Protein 4EXQ (pdb70)

Nearest PDB structures (foldseek):
  4exq-assembly1_A  TM=1.003E+00  e=5.289E-77  Burkholderia thailandensis E264
  4wsh-assembly1_A  TM=9.791E-01  e=2.529E-53  Pseudomonas aeruginosa PAO1
  4wsh-assembly1_B  TM=9.872E-01  e=3.203E-52  Pseudomonas aeruginosa PAO1
  3cyv-assembly1_A-2  TM=9.745E-01  e=1.828E-49  Shigella flexneri
  4zr8-assembly1_B  TM=9.685E-01  e=2.598E-48  Acinetobacter baumannii AB5075

Solvent-accessible surface area: 13537 Å² total; per-residue (Å²): 136,99,82,46,60,76,40,100,31,35,17,0,18,106,3,0,44,106,50,126,44,98,28,20,1,0,1,0,27,120,2,15,5,90,9,0,83,50,5,58,59,2,63,79,145,22,64,50,33,22,11,0,3,64,95,32,99,55,0,10,58,0,2,24,21,0,17,125,109,8,90,5,1,0,0,22,3,18,13,26,30,3,3,0,0,32,25,29,48,14,30,20,90,99,97,23,50,12,74,108,49,2,109,71,64,75,50,16,86,81,15,62,66,13,97,16,60,82,58,0,21,38,1,12,67,2,0,119,52,0,32,199,38,0,47,46,93,76,33,105,1,79,12,0,0,0,0,16,0,0,0,0,0,0,0,0,0,35,0,0,40,14,6,40,39,100,85,0,56,59,0,57,65,28,2,139,75,124,55,121,18,0,63,42,0,0,80,30,0,2,71,0,0,5,35,2,0,31,22,0,0,103,14,5,1,31,0,1,0,0,24,0,58,58,0,31,30,8,56,109,40,12,0,44,38,16,0,4,64,32,0,99,38,0,4,86,74,13,65,73,59,39,73,74,53,94,4,0,0,0,0,8,3,75,46,3,14,155,20,0,80,55,2,5,56,9,41,8,21,0,0,4,7,8,98,117,17,94,4,8,44,0,53,117,93,9,87,37,152,4,0,0,4,1,8,3,34,12,89,40,0,94,31,85,47,134,38,0,59,38,76,0,87,53,19,4,83,43,9,25,103,88,74,3,8,0,0,1,3,0,21,9,2,28,73,152,4,51,28,112,29,0,25,25,0,0,46,20,0,31,162,40,2,135,87,50,65

Secondary structure (DSSP, 8-state):
--SSS-BS--HHHHHHTT---SS--B--TTSSSTTSHHHHHHHHHHSSHHHHHHSHHHHHHHHHHHHHHS--S-EE----TTHHHIIIII-EE---EESS---SHHHHHT-----HHHHSHHHHHHHHHHHHHTB-TTS-BSS-EEEEEE-HHHHHHHHHHTB--SS-HHHHHHHHH-HHHHHHHHHHHHHHHHHHHHHHHHHT-SEEEEEETTGGGSPTTHHIIIIIHHHHHHHHTS--EETTEE--EEEEETT-GGGHHHHHTSS-SEEE--TTS-HHHHHHHHTTSSEEEEEE-GGGGGS-HHHHHHHHHHHHHHH-S-S-EEEEESSPPPTT--HHHHHHHHHHHHHHHHHH-

InterPro domains:
  IPR000257 Uroporphyrinogen decarboxylase (URO-D) [PF01208] (7-354)
  IPR000257 Uroporphyrinogen decarboxylase (URO-D) [PS00906] (23-32)
  IPR000257 Uroporphyrinogen decarboxylase (URO-D) [PS00907] (148-164)
  IPR006361 Uroporphyrinogen decarboxylase HemE [MF_00218] (7-355)
  IPR006361 Uroporphyrinogen decarboxylase HemE [TIGR01464] (10-352)
  IPR006361 Uroporphyrinogen decarboxylase HemE [cd00717] (11-353)
  IPR038071 UROD/MetE-like superfamily [G3DSA:3.20.20.210] (1-364)
  IPR038071 UROD/MetE-like superfamily [SSF51726] (5-356)

B-factor: mean 20.35, std 7.88, range [5.61, 51.6]

Structure (mmCIF, N/CA/C/O backbone):
data_4EXQ
#
_entry.id   4EXQ
#
_cell.length_a   53.320
_cell.length_b   53.320
_cell.length_c   233.620
_cell.angle_alpha   90.00
_cell.angle_beta   90.00
_cell.angle_gamma   90.00
#
_symmetry.space_group_name_H-M   'P 41 21 2'
#
loop_
_entity.id
_entity.type
_entity.pdbx_description
1 polymer 'Uroporphyrinogen decarboxylase'
2 non-polymer 'SODIUM ION'
3 water water
#
loop_
_atom_site.group_PDB
_atom_site.id
_atom_site.type_symbol
_atom_site.label_atom_id
_atom_site.label_alt_id
_atom_site.label_comp_id
_atom_site.label_asym_id
_atom_site.label_entity_id
_atom_site.label_seq_id
_atom_site.pdbx_PDB_ins_code
_atom_site.Cartn_x
_atom_site.Cartn_y
_atom_site.Cartn_z
_atom_site.occupancy
_atom_site.B_iso_or_equiv
_atom_site.auth_seq_id
_atom_site.auth_comp_id
_atom_site.auth_asym_id
_atom_site.auth_atom_id
_atom_site.pdbx_PDB_model_num
ATOM 1 N N . GLY A 1 3 ? -5.605 -23.688 -41.451 1.00 39.55 -1 GLY A N 1
ATOM 2 C CA . GLY A 1 3 ? -6.367 -24.820 -40.839 1.00 37.36 -1 GLY A CA 1
ATOM 3 C C . GLY A 1 3 ? -5.813 -25.271 -39.491 1.00 37.46 -1 GLY A C 1
ATOM 4 O O . GLY A 1 3 ? -6.565 -25.404 -38.520 1.00 36.98 -1 GLY A O 1
ATOM 5 N N . SER A 1 4 ? -4.499 -25.502 -39.432 1.00 37.22 0 SER A N 1
ATOM 6 C CA . SER A 1 4 ? -3.842 -25.977 -38.203 1.00 37.20 0 SER A CA 1
ATOM 7 C C . SER A 1 4 ? -3.884 -24.945 -37.064 1.00 36.43 0 SER A C 1
ATOM 8 O O . SER A 1 4 ? -3.891 -23.736 -37.318 1.00 33.90 0 SER A O 1
ATOM 11 N N . MET A 1 5 ? -3.894 -25.432 -35.822 1.00 34.85 1 MET A N 1
ATOM 12 C CA . MET A 1 5 ? -4.060 -24.588 -34.620 1.00 34.89 1 MET A CA 1
ATOM 13 C C . MET A 1 5 ? -2.892 -23.637 -34.353 1.00 34.30 1 MET A C 1
ATOM 14 O O . MET A 1 5 ? -3.065 -22.599 -33.715 1.00 35.31 1 MET A O 1
ATOM 16 N N . ALA A 1 6 ? -1.706 -23.996 -34.833 1.00 33.47 2 ALA A N 1
ATOM 17 C CA . ALA A 1 6 ? -0.499 -23.230 -34.535 1.00 30.85 2 ALA A CA 1
ATOM 18 C C . ALA A 1 6 ? 0.545 -23.499 -35.600 1.00 29.95 2 ALA A C 1
ATOM 19 O O . ALA A 1 6 ? 0.389 -24.424 -36.419 1.00 30.67 2 ALA A O 1
ATOM 21 N N . GLN A 1 7 ? 1.623 -22.726 -35.601 1.00 26.34 3 GLN A N 1
ATOM 22 C CA . GLN A 1 7 ? 2.675 -23.026 -36.548 1.00 26.48 3 GLN A CA 1
ATOM 23 C C . GLN A 1 7 ? 3.093 -24.489 -36.353 1.00 26.87 3 GLN A C 1
ATOM 24 O O . GLN A 1 7 ? 3.009 -25.057 -35.245 1.00 27.47 3 GLN A O 1
ATOM 30 N N . THR A 1 8 ? 3.485 -25.098 -37.458 1.00 26.27 4 THR A N 1
ATOM 31 C CA . THR A 1 8 ? 4.050 -26.425 -37.453 1.00 24.25 4 THR A CA 1
ATOM 32 C C . THR A 1 8 ? 5.219 -26.489 -36.478 1.00 19.66 4 THR A C 1
ATOM 33 O O . THR A 1 8 ? 6.134 -25.656 -36.546 1.00 21.74 4 THR A O 1
ATOM 37 N N . LEU A 1 9 ? 5.162 -27.462 -35.571 1.00 23.25 5 LEU A N 1
ATOM 38 C CA . LEU A 1 9 ? 6.300 -27.760 -34.699 1.00 20.43 5 LEU A CA 1
ATOM 39 C C . LEU A 1 9 ? 6.972 -29.013 -35.279 1.00 18.36 5 LEU A C 1
ATOM 40 O O . LEU A 1 9 ? 6.367 -30.061 -35.325 1.00 17.85 5 LEU A O 1
ATOM 45 N N . ILE A 1 10 ? 8.208 -28.875 -35.759 1.00 16.52 6 ILE A N 1
ATOM 46 C CA . ILE A 1 10 ? 8.914 -29.965 -36.408 1.00 15.88 6 ILE A CA 1
ATOM 47 C C . ILE A 1 10 ? 9.209 -31.095 -35.418 1.00 14.65 6 ILE A C 1
ATOM 48 O O . ILE A 1 10 ? 9.150 -32.281 -35.754 1.00 14.55 6 ILE A O 1
ATOM 53 N N . ASN A 1 11 ? 9.568 -30.707 -34.203 1.00 13.72 7 ASN A N 1
ATOM 54 C CA . ASN A 1 11 ? 9.910 -31.644 -33.137 1.00 13.15 7 ASN A CA 1
ATOM 55 C C . ASN A 1 11 ? 9.092 -31.263 -31.898 1.00 13.22 7 ASN A C 1
ATOM 56 O O . ASN A 1 11 ? 9.278 -30.180 -31.357 1.00 12.91 7 ASN A O 1
ATOM 61 N N . ASP A 1 12 ? 8.137 -32.110 -31.506 1.00 13.14 8 ASP A N 1
ATOM 62 C CA . ASP A 1 12 ? 7.335 -31.849 -30.288 1.00 12.76 8 ASP A CA 1
ATOM 63 C C . ASP A 1 12 ? 7.366 -32.959 -29.227 1.00 12.18 8 ASP A C 1
ATOM 64 O O . ASP A 1 12 ? 6.565 -32.931 -28.261 1.00 11.88 8 ASP A O 1
ATOM 69 N N . THR A 1 13 ? 8.303 -33.903 -29.385 1.00 11.52 9 THR A N 1
ATOM 70 C CA . THR A 1 13 ? 8.452 -35.082 -28.488 1.00 11.25 9 THR A CA 1
ATOM 71 C C . THR A 1 13 ? 8.489 -34.685 -27.006 1.00 11.32 9 THR A C 1
ATOM 72 O O . THR A 1 13 ? 7.910 -35.373 -26.161 1.00 11.13 9 THR A O 1
ATOM 76 N N . PHE A 1 14 ? 9.160 -33.567 -26.701 1.00 10.88 10 PHE A N 1
ATOM 77 C CA . PHE A 1 14 ? 9.206 -33.052 -25.323 1.00 10.91 10 PHE A CA 1
ATOM 78 C C . PHE A 1 14 ? 7.818 -32.799 -24.744 1.00 11.17 10 PHE A C 1
ATOM 79 O O . PHE A 1 14 ? 7.529 -33.221 -23.623 1.00 11.04 10 PHE A O 1
ATOM 87 N N . LEU A 1 15 ? 6.961 -32.105 -25.508 1.00 11.60 11 LEU A N 1
ATOM 88 C CA . LEU A 1 15 ? 5.607 -31.810 -25.011 1.00 12.16 11 LEU A CA 1
ATOM 89 C C . LEU A 1 15 ? 4.790 -33.082 -24.873 1.00 12.61 11 LEU A C 1
ATOM 90 O O . LEU A 1 15 ? 4.045 -33.268 -23.887 1.00 12.80 11 LEU A O 1
ATOM 95 N N . ARG A 1 16 ? 4.918 -33.955 -25.865 1.00 12.59 12 ARG A N 1
ATOM 96 C CA . ARG A 1 16 ? 4.208 -35.224 -25.834 1.00 12.84 12 ARG A CA 1
ATOM 97 C C . ARG A 1 16 ? 4.598 -36.087 -24.635 1.00 12.49 12 ARG A C 1
ATOM 98 O O . ARG A 1 16 ? 3.737 -36.690 -24.007 1.00 12.42 12 ARG A O 1
ATOM 106 N N . ALA A 1 17 ? 5.881 -36.129 -24.290 1.00 11.65 13 ALA A N 1
ATOM 107 C CA . ALA A 1 17 ? 6.284 -36.922 -23.144 1.00 11.87 13 ALA A CA 1
ATOM 108 C C . ALA A 1 17 ? 5.754 -36.344 -21.830 1.00 11.89 13 ALA A C 1
ATOM 109 O O . ALA A 1 17 ? 5.338 -37.082 -20.936 1.00 11.99 13 ALA A O 1
ATOM 111 N N . LEU A 1 18 ? 5.744 -35.023 -21.714 1.00 11.85 14 LEU A N 1
ATOM 112 C CA . LEU A 1 18 ? 5.184 -34.408 -20.515 1.00 12.38 14 LEU A CA 1
ATOM 113 C C . LEU A 1 18 ? 3.714 -34.741 -20.326 1.00 12.84 14 LEU A C 1
ATOM 114 O O . LEU A 1 18 ? 3.210 -34.699 -19.211 1.00 13.49 14 LEU A O 1
ATOM 119 N N . LEU A 1 19 ? 3.033 -35.040 -21.429 1.00 13.22 15 LEU A N 1
ATOM 120 C CA . LEU A 1 19 ? 1.625 -35.465 -21.383 1.00 13.74 15 LEU A CA 1
ATOM 121 C C . LEU A 1 19 ? 1.414 -36.975 -21.400 1.00 14.10 15 LEU A C 1
ATOM 122 O O . LEU A 1 19 ? 0.269 -37.421 -21.541 1.00 14.16 15 LEU A O 1
ATOM 127 N N . ARG A 1 20 ? 2.504 -37.739 -21.265 1.00 14.03 16 ARG A N 1
ATOM 128 C CA . ARG A 1 20 ? 2.484 -39.214 -21.195 1.00 14.74 16 ARG A CA 1
ATOM 129 C C . ARG A 1 20 ? 1.916 -39.821 -22.478 1.00 14.29 16 ARG A C 1
ATOM 130 O O . ARG A 1 20 ? 1.211 -40.839 -22.458 1.00 14.57 16 ARG A O 1
ATOM 138 N N . GLU A 1 21 ? 2.217 -39.171 -23.592 1.00 13.73 17 GLU A N 1
ATOM 139 C CA . GLU A 1 21 ? 1.774 -39.660 -24.907 1.00 14.02 17 GLU A CA 1
ATOM 140 C C . GLU A 1 21 ? 2.809 -40.615 -25.535 1.00 13.54 17 GLU A C 1
ATOM 141 O O . GLU A 1 21 ? 4.009 -40.551 -25.226 1.00 13.41 17 GLU A O 1
ATOM 147 N N . PRO A 1 22 ? 2.362 -41.506 -26.435 1.00 13.39 18 PRO A N 1
ATOM 148 C CA . PRO A 1 22 ? 3.304 -42.326 -27.218 1.00 13.41 18 PRO A CA 1
ATOM 149 C C . PRO A 1 22 ? 4.314 -41.458 -28.005 1.00 13.09 18 PRO A C 1
ATOM 150 O O . PRO A 1 22 ? 3.927 -40.469 -28.615 1.00 12.95 18 PRO A O 1
ATOM 154 N N . THR A 1 23 ? 5.583 -41.841 -27.964 1.00 12.67 19 THR A N 1
ATOM 155 C CA . THR A 1 23 ? 6.648 -41.212 -28.734 1.00 12.84 19 THR A CA 1
ATOM 156 C C . THR A 1 23 ? 7.619 -42.278 -29.291 1.00 12.54 19 THR A C 1
ATOM 157 O O . THR A 1 23 ? 7.622 -43.449 -28.852 1.00 12.77 19 THR A O 1
ATOM 161 N N . ASP A 1 24 ? 8.480 -41.874 -30.227 1.00 12.33 20 ASP A N 1
ATOM 162 C CA . ASP A 1 24 ? 9.471 -42.797 -30.775 1.00 12.18 20 ASP A CA 1
ATOM 163 C C . ASP A 1 24 ? 10.757 -42.908 -29.945 1.00 11.93 20 ASP A C 1
ATOM 164 O O . ASP A 1 24 ? 11.530 -43.868 -30.115 1.00 11.89 20 ASP A O 1
ATOM 169 N N . TYR A 1 25 ? 10.971 -41.930 -29.073 1.00 11.37 21 TYR A N 1
ATOM 170 C CA . TYR A 1 25 ? 12.191 -41.854 -28.295 1.00 11.11 21 TYR A CA 1
ATOM 171 C C . TYR A 1 25 ? 11.947 -40.941 -27.081 1.00 10.89 21 TYR A C 1
ATOM 172 O O . TYR A 1 25 ? 10.906 -40.275 -26.957 1.00 10.92 21 TYR A O 1
ATOM 181 N N . THR A 1 26 ? 12.924 -40.930 -26.190 1.00 10.96 22 THR A N 1
ATOM 182 C CA . THR A 1 26 ? 12.842 -40.128 -24.983 1.00 10.82 22 THR A CA 1
ATOM 183 C C . THR A 1 26 ? 13.492 -38.780 -25.237 1.00 10.56 22 THR A C 1
ATOM 184 O O . THR A 1 26 ? 14.688 -38.725 -25.589 1.00 10.43 22 THR A O 1
ATOM 188 N N . PRO A 1 27 ? 12.721 -37.692 -25.079 1.00 10.48 23 PRO A N 1
ATOM 189 C CA . PRO A 1 27 ? 13.288 -36.380 -25.363 1.00 10.52 23 PRO A CA 1
ATOM 190 C C . PRO A 1 27 ? 14.209 -35.916 -24.242 1.00 10.69 23 PRO A C 1
ATOM 191 O O . PRO A 1 27 ? 14.128 -36.430 -23.117 1.00 11.01 23 PRO A O 1
ATOM 195 N N . ILE A 1 28 ? 15.093 -34.981 -24.571 1.00 10.72 24 ILE A N 1
ATOM 196 C CA . ILE A 1 28 ? 16.088 -34.503 -23.610 1.00 10.76 24 ILE A CA 1
ATOM 197 C C . ILE A 1 28 ? 16.231 -32.990 -23.726 1.00 10.59 24 ILE A C 1
ATOM 198 O O . ILE A 1 28 ? 16.331 -32.432 -24.832 1.00 10.53 24 ILE A O 1
ATOM 203 N N . TRP A 1 29 ? 16.242 -32.331 -22.580 1.00 10.67 25 TRP A N 1
ATOM 204 C CA . TRP A 1 29 ? 16.792 -30.968 -22.497 1.00 10.81 25 TRP A CA 1
ATOM 205 C C . TRP A 1 29 ? 17.567 -30.916 -21.194 1.00 11.05 25 TRP A C 1
ATOM 206 O O . TRP A 1 29 ? 17.441 -31.816 -20.339 1.00 10.95 25 TRP A O 1
ATOM 217 N N . LEU A 1 30 ? 18.435 -29.909 -21.046 1.00 11.36 26 LEU A N 1
ATOM 218 C CA . LEU A 1 30 ? 19.314 -29.887 -19.878 1.00 11.97 26 LEU A CA 1
ATOM 219 C C . LEU A 1 30 ? 19.289 -28.578 -19.127 1.00 12.37 26 LEU A C 1
ATOM 220 O O . LEU A 1 30 ? 19.408 -27.520 -19.714 1.00 12.21 26 LEU A O 1
ATOM 225 N N . MET A 1 31 ? 19.154 -28.644 -17.810 1.00 13.27 27 MET A N 1
ATOM 226 C CA . MET A 1 31 ? 19.242 -27.423 -17.008 1.00 14.26 27 MET A CA 1
ATOM 227 C C . MET A 1 31 ? 20.615 -26.751 -17.213 1.00 14.48 27 MET A C 1
ATOM 228 O O . MET A 1 31 ? 21.644 -27.414 -17.201 1.00 13.85 27 MET A O 1
ATOM 233 N N . ARG A 1 32 ? 20.582 -25.433 -17.436 1.00 14.45 28 ARG A N 1
ATOM 234 C CA . ARG A 1 32 ? 21.770 -24.632 -17.743 1.00 15.50 28 ARG A CA 1
ATOM 235 C C . ARG A 1 32 ? 22.395 -24.994 -19.084 1.00 14.63 28 ARG A C 1
ATOM 236 O O . ARG A 1 32 ? 23.608 -24.781 -19.280 1.00 14.44 28 ARG A O 1
ATOM 244 N N . GLN A 1 33 ? 21.586 -25.505 -20.023 1.00 13.68 29 GLN A N 1
ATOM 245 C CA . GLN A 1 33 ? 22.075 -25.745 -21.394 1.00 13.69 29 GLN A CA 1
ATOM 246 C C . GLN A 1 33 ? 22.628 -24.472 -22.045 1.00 13.83 29 GLN A C 1
ATOM 247 O O . GLN A 1 33 ? 23.584 -24.543 -22.840 1.00 13.71 29 GLN A O 1
ATOM 253 N N . ALA A 1 34 ? 22.070 -23.307 -21.691 1.00 14.36 30 ALA A N 1
ATOM 254 C CA . ALA A 1 34 ? 22.779 -22.047 -21.946 1.00 14.85 30 ALA A CA 1
ATOM 255 C C . ALA A 1 34 ? 23.593 -21.717 -20.706 1.00 15.28 30 ALA A C 1
ATOM 256 O O . ALA A 1 34 ? 23.041 -21.403 -19.640 1.00 16.21 30 ALA A O 1
ATOM 258 N N . GLY A 1 35 ? 24.910 -21.742 -20.829 1.00 15.09 31 GLY A N 1
ATOM 259 C CA . GLY A 1 35 ? 25.735 -21.497 -19.657 1.00 15.42 31 GLY A CA 1
ATOM 260 C C . GLY A 1 35 ? 27.223 -21.472 -19.949 1.00 15.68 31 GLY A C 1
ATOM 261 O O . GLY A 1 35 ? 27.661 -21.648 -21.089 1.00 14.73 31 GLY A O 1
ATOM 262 N N . ARG A 1 36 ? 27.997 -21.276 -18.885 1.00 16.53 32 ARG A N 1
ATOM 263 C CA . ARG A 1 36 ? 29.418 -20.983 -18.999 1.00 17.97 32 ARG A CA 1
ATOM 264 C C . ARG A 1 36 ? 30.274 -22.115 -19.529 1.00 17.49 32 ARG A C 1
ATOM 265 O O . ARG A 1 36 ? 31.442 -21.887 -19.879 1.00 17.65 32 ARG A O 1
ATOM 273 N N . TYR A 1 37 ? 29.722 -23.330 -19.600 1.00 16.83 33 TYR A N 1
ATOM 274 C CA . TYR A 1 37 ? 30.462 -24.421 -20.245 1.00 16.18 33 TYR A CA 1
ATOM 275 C C . TYR A 1 37 ? 30.635 -24.184 -21.765 1.00 16.20 33 TYR A C 1
ATOM 276 O O . TYR A 1 37 ? 31.509 -24.790 -22.383 1.00 15.95 33 TYR A O 1
ATOM 285 N N . LEU A 1 38 ? 29.828 -23.287 -22.358 1.00 15.88 34 LEU A N 1
ATOM 286 C CA . LEU A 1 38 ? 29.953 -22.951 -23.789 1.00 16.44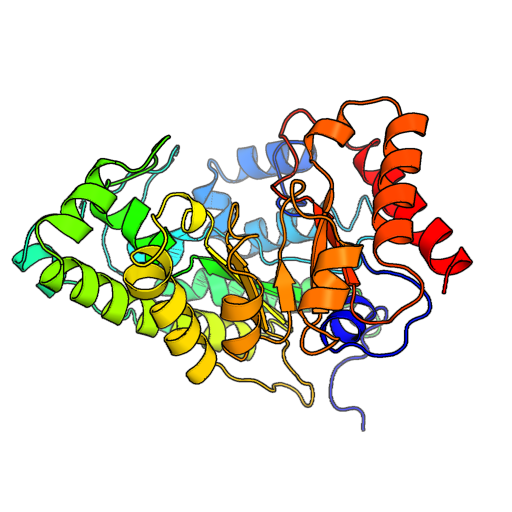 34 LEU A CA 1
ATOM 287 C C . LEU A 1 38 ? 30.808 -21.692 -23.960 1.00 17.06 34 LEU A C 1
ATOM 288 O O . LEU A 1 38 ? 30.471 -20.656 -23.413 1.00 17.03 34 LEU A O 1
ATOM 293 N N . PRO A 1 39 ? 31.934 -21.786 -24.704 1.00 18.01 35 PRO A N 1
ATOM 294 C CA . PRO A 1 39 ? 32.778 -20.592 -24.948 1.00 18.61 35 PRO A CA 1
ATOM 295 C C . PRO A 1 39 ? 31.986 -19.439 -25.587 1.00 18.51 35 PRO A C 1
ATOM 296 O O . PRO A 1 39 ? 32.182 -18.278 -25.210 1.00 19.01 35 PRO A O 1
ATOM 300 N N . GLU A 1 40 ? 31.054 -19.747 -26.487 1.00 17.84 36 GLU A N 1
ATOM 301 C CA . GLU A 1 40 ? 30.187 -18.714 -27.093 1.00 18.15 36 GLU A CA 1
ATOM 302 C C . GLU A 1 40 ? 29.238 -18.007 -26.116 1.00 17.44 36 GLU A C 1
ATOM 303 O O . GLU A 1 40 ? 28.908 -16.843 -26.328 1.00 17.42 36 GLU A O 1
ATOM 309 N N . TYR A 1 41 ? 28.795 -18.703 -25.062 1.00 17.09 37 TYR A N 1
ATOM 310 C CA . TYR A 1 41 ? 28.025 -18.049 -24.005 1.00 17.62 37 TYR A CA 1
ATOM 311 C C . TYR A 1 41 ? 28.892 -16.973 -23.325 1.00 17.87 37 TYR A C 1
ATOM 312 O O . TYR A 1 41 ? 28.441 -15.849 -23.084 1.00 17.77 37 TYR A O 1
ATOM 321 N N . ASN A 1 42 ? 30.137 -17.323 -23.014 1.00 18.41 38 ASN A N 1
ATOM 322 C CA . ASN A 1 42 ? 31.035 -16.392 -22.313 1.00 19.73 38 ASN A CA 1
ATOM 323 C C . ASN A 1 42 ? 31.383 -15.184 -23.186 1.00 20.30 38 ASN A C 1
ATOM 324 O O . ASN A 1 42 ? 31.450 -14.058 -22.699 1.00 20.74 38 ASN A O 1
ATOM 329 N N . ALA A 1 43 ? 31.571 -15.439 -24.479 1.00 20.86 39 ALA A N 1
ATOM 330 C CA . ALA A 1 43 ? 31.753 -14.357 -25.455 1.00 19.99 39 ALA A CA 1
ATOM 331 C C . ALA A 1 43 ? 30.542 -13.423 -25.498 1.00 20.10 39 ALA A C 1
ATOM 332 O O . ALA A 1 43 ? 30.694 -12.191 -25.460 1.00 19.69 39 ALA A O 1
ATOM 334 N N . THR A 1 44 ? 29.336 -13.986 -25.535 1.00 18.81 40 THR A N 1
ATOM 335 C CA . THR A 1 44 ? 28.140 -13.148 -25.541 1.00 19.27 40 THR A CA 1
ATOM 336 C C . THR A 1 44 ? 28.019 -12.388 -24.234 1.00 19.67 40 THR A C 1
ATOM 337 O O . THR A 1 44 ? 27.720 -11.183 -24.236 1.00 19.55 40 THR A O 1
ATOM 341 N N . ARG A 1 45 ? 28.279 -13.083 -23.120 1.00 19.53 41 ARG A N 1
ATOM 342 C CA . ARG A 1 45 ? 28.229 -12.458 -21.800 1.00 20.83 41 ARG A CA 1
ATOM 343 C C . ARG A 1 45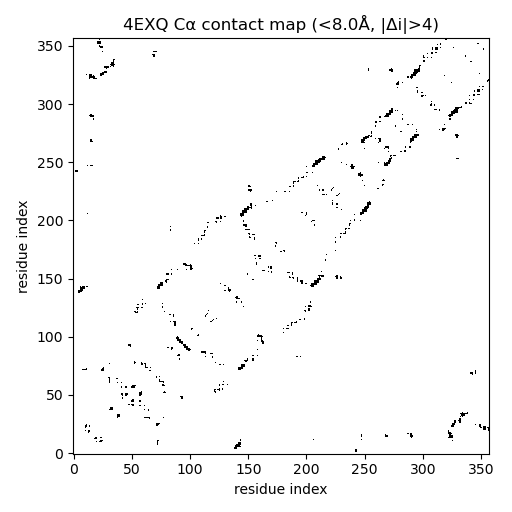 ? 29.177 -11.263 -21.743 1.00 20.67 41 ARG A C 1
ATOM 344 O O . ARG A 1 45 ? 28.842 -10.210 -21.162 1.00 20.81 41 ARG A O 1
ATOM 352 N N . ALA A 1 46 ? 30.360 -11.415 -22.336 1.00 20.45 42 ALA A N 1
ATOM 353 C CA . ALA A 1 46 ? 31.326 -10.316 -22.364 1.00 20.95 42 ALA A CA 1
ATOM 354 C C . ALA A 1 46 ? 30.784 -9.115 -23.139 1.00 20.32 42 ALA A C 1
ATOM 355 O O . ALA A 1 46 ? 30.969 -7.969 -22.716 1.00 21.21 42 ALA A O 1
ATOM 357 N N . ARG A 1 47 ? 30.085 -9.357 -24.246 1.00 19.43 43 ARG A N 1
ATOM 358 C CA . ARG A 1 47 ? 29.525 -8.241 -25.040 1.00 19.28 43 ARG A CA 1
ATOM 359 C C . ARG A 1 47 ? 28.450 -7.488 -24.238 1.00 19.27 43 ARG A C 1
ATOM 360 O O . ARG A 1 47 ? 28.356 -6.260 -24.291 1.00 19.20 43 ARG A O 1
ATOM 368 N N . ALA A 1 48 ? 27.649 -8.248 -23.489 1.00 19.59 44 ALA A N 1
ATOM 369 C CA . ALA A 1 48 ? 26.556 -7.716 -22.678 1.00 20.40 44 ALA A CA 1
ATOM 370 C C . ALA A 1 48 ? 27.052 -6.973 -21.447 1.00 22.02 44 ALA A C 1
ATOM 371 O O . ALA A 1 48 ? 26.386 -6.055 -20.968 1.00 24.13 44 ALA A O 1
ATOM 373 N N . GLY A 1 49 ? 28.201 -7.377 -20.919 1.00 23.24 45 GLY A N 1
ATOM 374 C CA . GLY A 1 49 ? 28.795 -6.690 -19.775 1.00 25.34 45 GLY A CA 1
ATOM 375 C C . GLY A 1 49 ? 28.560 -7.368 -18.444 1.00 27.46 45 GLY A C 1
ATOM 376 O O . GLY A 1 49 ? 29.260 -7.080 -17.478 1.00 29.66 45 GLY A O 1
ATOM 377 N N . SER A 1 50 ? 27.571 -8.263 -18.393 1.00 27.44 46 SER A N 1
ATOM 378 C CA . SER A 1 50 ? 27.194 -8.946 -17.155 1.00 28.43 46 SER A CA 1
ATOM 379 C C . SER A 1 50 ? 26.097 -9.973 -17.398 1.00 27.75 46 SER A C 1
ATOM 380 O O . SER A 1 50 ? 25.401 -9.945 -18.416 1.00 25.82 46 SER A O 1
ATOM 383 N N . PHE A 1 51 ? 25.929 -10.863 -16.430 1.00 27.75 47 PHE A N 1
ATOM 384 C CA . PHE A 1 51 ? 24.800 -11.765 -16.437 1.00 27.10 47 PHE A CA 1
ATOM 385 C C . PHE A 1 51 ? 23.451 -11.042 -16.564 1.00 26.71 47 PHE A C 1
ATOM 386 O O . PHE A 1 51 ? 22.630 -11.424 -17.389 1.00 26.21 47 PHE A O 1
ATOM 394 N N . LEU A 1 52 ? 23.222 -10.005 -15.756 1.00 27.38 48 LEU A N 1
ATOM 395 C CA . LEU A 1 52 ? 21.949 -9.278 -15.803 1.00 27.95 48 LEU A CA 1
ATOM 396 C C . LEU A 1 52 ? 21.732 -8.581 -17.143 1.00 27.07 48 LEU A C 1
ATOM 397 O O . LEU A 1 52 ? 20.606 -8.528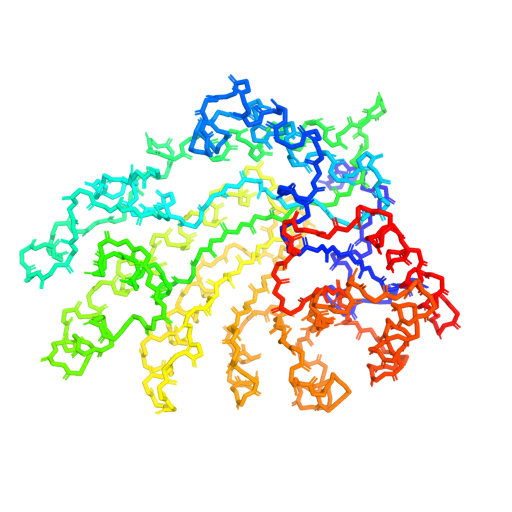 -17.649 1.00 26.99 48 LEU A O 1
ATOM 402 N N . GLY A 1 53 ? 22.817 -8.094 -17.735 1.00 26.44 49 GLY A N 1
ATOM 403 C CA . GLY A 1 53 ? 22.774 -7.563 -19.096 1.00 25.77 49 GLY A CA 1
ATOM 404 C C . GLY A 1 53 ? 22.209 -8.560 -20.105 1.00 24.36 49 GLY A C 1
ATOM 405 O O . GLY A 1 53 ? 21.428 -8.189 -20.996 1.00 24.32 49 GLY A O 1
ATOM 406 N N . LEU A 1 54 ? 22.595 -9.824 -19.984 1.00 23.09 50 LEU A N 1
ATOM 407 C CA . LEU A 1 54 ? 22.059 -10.857 -20.879 1.00 21.95 50 LEU A CA 1
ATOM 408 C C . LEU A 1 54 ? 20.569 -11.068 -20.642 1.00 21.69 50 LEU A C 1
ATOM 409 O O . LEU A 1 54 ? 19.792 -11.174 -21.590 1.00 21.23 50 LEU A O 1
ATOM 414 N N . ALA A 1 55 ? 20.176 -11.148 -19.366 1.00 21.33 51 ALA A N 1
ATOM 415 C CA . ALA A 1 55 ? 18.799 -11.460 -19.032 1.00 21.33 51 ALA A CA 1
ATOM 416 C C . ALA A 1 55 ? 17.855 -10.303 -19.375 1.00 21.79 51 ALA A C 1
ATOM 417 O O . ALA A 1 55 ? 16.704 -10.530 -19.752 1.00 22.18 51 ALA A O 1
ATOM 419 N N . LYS A 1 56 ? 18.346 -9.061 -19.266 1.00 22.27 52 LYS A N 1
ATOM 420 C CA . LYS A 1 56 ? 17.472 -7.894 -19.368 1.00 23.49 52 LYS A CA 1
ATOM 421 C C . LYS A 1 56 ? 17.303 -7.342 -20.789 1.00 23.05 52 LYS A C 1
ATOM 422 O O . LYS A 1 56 ? 16.537 -6.394 -21.000 1.00 24.11 52 LYS A O 1
ATOM 428 N N . HIS A 1 57 ? 18.014 -7.925 -21.756 1.00 22.58 53 HIS A N 1
ATOM 429 C CA . HIS A 1 57 ? 17.912 -7.495 -23.157 1.00 22.43 53 HIS A CA 1
ATOM 430 C C . HIS A 1 57 ? 17.548 -8.635 -24.034 1.00 22.04 53 HIS A C 1
ATOM 431 O O . HIS A 1 57 ? 18.324 -9.569 -24.163 1.00 22.04 53 HIS A O 1
ATOM 438 N N . PRO A 1 58 ? 16.354 -8.579 -24.642 1.00 22.16 54 PRO A N 1
ATOM 439 C CA . PRO A 1 58 ? 15.755 -9.723 -25.339 1.00 21.88 54 PRO A CA 1
ATOM 440 C C . PRO A 1 58 ? 16.643 -10.272 -26.472 1.00 21.30 54 PRO A C 1
ATOM 441 O O . PRO A 1 58 ? 16.666 -11.491 -26.698 1.00 20.91 54 PRO A O 1
ATOM 445 N N . ASP A 1 59 ? 17.391 -9.408 -27.165 1.00 21.35 55 ASP A N 1
ATOM 446 C CA . ASP A 1 59 ? 18.336 -9.909 -28.187 1.00 21.69 55 ASP A CA 1
ATOM 447 C C . ASP A 1 59 ? 19.438 -10.797 -27.601 1.00 20.43 55 ASP A C 1
ATOM 448 O O . ASP A 1 59 ? 19.770 -11.842 -28.189 1.00 19.38 55 ASP A O 1
ATOM 453 N N . TYR A 1 60 ? 20.010 -10.399 -26.463 1.00 19.10 56 TYR A N 1
ATOM 454 C CA . TYR A 1 60 ? 21.009 -11.251 -25.793 1.00 18.63 56 TYR A CA 1
ATOM 455 C C . TYR A 1 60 ? 20.378 -12.531 -25.237 1.00 17.89 56 TYR A C 1
ATOM 456 O O . TYR A 1 60 ? 20.925 -13.614 -25.421 1.00 17.48 56 TYR A O 1
ATOM 465 N N . ALA A 1 61 ? 19.246 -12.386 -24.532 1.00 17.46 57 ALA A N 1
ATOM 466 C CA . ALA A 1 61 ? 18.547 -13.561 -23.987 1.00 17.26 57 ALA A CA 1
ATOM 467 C C . ALA A 1 61 ? 18.268 -14.588 -25.100 1.00 17.36 57 ALA A C 1
ATOM 468 O O . ALA A 1 61 ? 18.525 -15.792 -24.921 1.00 16.97 57 ALA A O 1
ATOM 470 N N . THR A 1 62 ? 17.796 -14.098 -26.258 1.00 17.31 58 THR A N 1
ATOM 471 C CA . THR A 1 62 ? 17.478 -14.945 -27.413 1.00 17.33 58 THR A CA 1
ATOM 472 C C . THR A 1 62 ? 18.735 -15.618 -27.950 1.00 16.92 58 THR A C 1
ATOM 473 O O . THR A 1 62 ? 18.743 -16.839 -28.200 1.00 16.93 58 THR A O 1
ATOM 477 N N . GLU A 1 63 ? 19.803 -14.831 -28.080 1.00 16.99 59 GLU A N 1
ATOM 478 C CA . GLU A 1 63 ? 21.069 -15.340 -28.593 1.00 17.04 59 GLU A CA 1
ATOM 479 C C . GLU A 1 63 ? 21.556 -16.518 -27.748 1.00 16.57 59 GLU A C 1
ATOM 480 O O . GLU A 1 63 ? 21.846 -17.605 -28.288 1.00 16.60 59 GLU A O 1
ATOM 486 N N . VAL A 1 64 ? 21.643 -16.326 -26.433 1.00 15.73 60 VAL A N 1
ATOM 487 C CA . VAL A 1 64 ? 22.171 -17.428 -25.596 1.00 15.49 60 VAL A CA 1
ATOM 488 C C . VAL A 1 64 ? 21.191 -18.595 -25.498 1.00 15.45 60 VAL A C 1
ATOM 489 O O . VAL A 1 64 ? 21.628 -19.745 -25.430 1.00 15.88 60 VAL A O 1
ATOM 493 N N . THR A 1 65 ? 19.883 -18.333 -25.535 1.00 15.47 61 THR A N 1
ATOM 494 C CA . THR A 1 65 ? 18.887 -19.437 -25.545 1.00 15.65 61 THR A CA 1
ATOM 495 C C . THR A 1 65 ? 19.128 -20.401 -26.733 1.00 15.64 61 THR A C 1
ATOM 496 O O . THR A 1 65 ? 19.040 -21.620 -26.595 1.00 14.67 61 THR A O 1
ATOM 500 N N . LEU A 1 66 ? 19.453 -19.841 -27.893 1.00 15.72 62 LEU A N 1
ATOM 501 C CA . LEU A 1 66 ? 19.637 -20.621 -29.114 1.00 16.44 62 LEU A CA 1
ATOM 502 C C . LEU A 1 66 ? 20.999 -21.321 -29.221 1.00 15.85 62 LEU A C 1
ATOM 503 O O . LEU A 1 66 ? 21.124 -22.320 -29.930 1.00 15.95 62 LEU A O 1
ATOM 508 N N . GLN A 1 67 ? 22.019 -20.812 -28.531 1.00 15.50 63 GLN A N 1
ATOM 509 C CA . GLN A 1 67 ? 23.373 -21.402 -28.613 1.00 15.15 63 GLN A CA 1
ATOM 510 C C . GLN A 1 67 ? 23.454 -22.937 -28.430 1.00 15.36 63 GLN A C 1
ATOM 511 O O . GLN A 1 67 ? 23.994 -23.630 -29.314 1.00 15.76 63 GLN A O 1
ATOM 517 N N . PRO A 1 68 ? 22.864 -23.482 -27.345 1.00 14.95 64 PRO A N 1
ATOM 518 C CA . PRO A 1 68 ? 22.988 -24.942 -27.217 1.00 14.89 64 PRO A CA 1
ATOM 519 C C . PRO A 1 68 ? 22.278 -25.698 -28.350 1.00 15.35 64 PRO A C 1
ATOM 520 O O . PRO A 1 68 ? 22.672 -26.840 -28.658 1.00 15.46 64 PRO A O 1
ATOM 524 N N . LEU A 1 69 ? 21.243 -25.094 -28.941 1.00 15.82 65 LEU A N 1
ATOM 525 C CA A LEU A 1 69 ? 20.484 -25.741 -30.028 0.50 16.63 65 LEU A CA 1
ATOM 526 C CA B LEU A 1 69 ? 20.491 -25.745 -30.026 0.50 16.31 65 LEU A CA 1
ATOM 527 C C . LEU A 1 69 ? 21.306 -25.768 -31.321 1.00 17.19 65 LEU A C 1
ATOM 528 O O . LEU A 1 69 ? 21.082 -26.601 -32.190 1.00 17.25 65 LEU A O 1
ATOM 537 N N . GLU A 1 70 ? 22.258 -24.852 -31.450 1.00 18.06 66 GLU A N 1
ATOM 538 C CA . GLU A 1 70 ? 23.173 -24.873 -32.604 1.00 19.89 66 GLU A CA 1
ATOM 539 C C . GLU A 1 70 ? 24.219 -25.961 -32.451 1.00 19.70 66 GLU A C 1
ATOM 540 O O . GLU A 1 70 ? 24.741 -26.461 -33.431 1.00 19.91 66 GLU A O 1
ATOM 546 N N . ARG A 1 71 ? 24.525 -26.341 -31.211 1.00 18.76 67 ARG A N 1
ATOM 547 C CA . ARG A 1 71 ? 25.498 -27.407 -31.016 1.00 18.13 67 ARG A CA 1
ATOM 548 C C . ARG A 1 71 ? 24.910 -28.765 -30.930 1.00 17.26 67 ARG A C 1
ATOM 549 O O . ARG A 1 71 ? 25.526 -29.708 -31.400 1.00 17.58 67 ARG A O 1
ATOM 557 N N . PHE A 1 72 ? 23.738 -28.890 -30.290 1.00 15.32 68 PHE A N 1
ATOM 558 C CA . PHE A 1 72 ? 23.220 -30.208 -29.925 1.00 14.56 68 PHE A CA 1
ATOM 559 C C . PHE A 1 72 ? 21.761 -30.337 -30.332 1.00 14.08 68 PHE A C 1
ATOM 560 O O . PHE A 1 72 ? 21.025 -29.347 -30.277 1.00 13.99 68 PHE A O 1
ATOM 568 N N . PRO A 1 73 ? 21.336 -31.546 -30.732 1.00 13.81 69 PRO A N 1
ATOM 569 C CA . PRO A 1 73 ? 19.926 -31.689 -31.141 1.00 13.85 69 PRO A CA 1
ATOM 570 C C . PRO A 1 73 ? 18.990 -31.876 -29.935 1.00 13.26 69 PRO A C 1
ATOM 571 O O . PRO A 1 73 ? 18.301 -32.878 -29.834 1.00 13.30 69 PRO A O 1
ATOM 575 N N . LEU A 1 74 ? 19.012 -30.911 -29.020 1.00 12.95 70 LEU A N 1
ATOM 576 C CA . LEU A 1 74 ? 18.157 -30.921 -27.833 1.00 12.71 70 LEU A CA 1
ATOM 577 C C . LEU A 1 74 ? 16.687 -30.797 -28.246 1.00 12.68 70 LEU A C 1
ATOM 578 O O . LEU A 1 74 ? 16.370 -30.244 -29.307 1.00 13.06 70 LEU A O 1
ATOM 583 N N . ASP A 1 75 ? 15.797 -31.330 -27.411 1.00 12.14 71 ASP A N 1
ATOM 584 C CA . ASP A 1 75 ? 14.379 -31.403 -27.775 1.00 12.08 71 ASP A CA 1
ATOM 585 C C . ASP A 1 75 ? 13.553 -30.217 -27.306 1.00 12.17 71 ASP A C 1
ATOM 586 O O . ASP A 1 75 ? 12.348 -30.186 -27.550 1.00 12.34 71 ASP A O 1
ATOM 591 N N . ALA A 1 76 ? 14.183 -29.257 -26.644 1.00 11.76 72 ALA A N 1
ATOM 592 C CA . ALA A 1 76 ? 13.486 -28.042 -26.196 1.00 12.13 72 ALA A CA 1
ATOM 593 C C . ALA A 1 76 ? 14.480 -26.939 -25.967 1.00 12.22 72 ALA A C 1
ATOM 594 O O . ALA A 1 76 ? 15.657 -27.198 -25.654 1.00 12.46 72 ALA A O 1
ATOM 596 N N . ALA A 1 77 ? 14.003 -25.711 -26.099 1.00 12.65 73 ALA A N 1
ATOM 597 C CA . ALA A 1 77 ? 14.679 -24.521 -25.616 1.00 12.98 73 ALA A CA 1
ATOM 598 C C . ALA A 1 77 ? 14.034 -24.057 -24.305 1.00 13.58 73 ALA A C 1
ATOM 599 O O . ALA A 1 77 ? 12.834 -24.297 -24.066 1.00 13.62 73 ALA A O 1
ATOM 601 N N . ILE A 1 78 ? 14.840 -23.446 -23.452 1.00 13.18 74 ILE A N 1
ATOM 602 C CA . ILE A 1 78 ? 14.328 -22.845 -22.228 1.00 13.76 74 ILE A CA 1
ATOM 603 C C . ILE A 1 78 ? 14.670 -21.370 -22.264 1.00 14.13 74 ILE A C 1
ATOM 604 O O . ILE A 1 78 ? 15.806 -20.990 -22.559 1.00 14.66 74 ILE A O 1
ATOM 609 N N . LEU A 1 79 ? 13.666 -20.545 -21.999 1.00 14.70 75 LEU A N 1
ATOM 610 C CA . LEU A 1 79 ? 13.865 -19.109 -21.895 1.00 15.31 75 LEU A CA 1
ATOM 611 C C . LEU A 1 79 ? 15.097 -18.827 -21.053 1.00 15.92 75 LEU A C 1
ATOM 612 O O . LEU A 1 79 ? 15.204 -19.336 -19.938 1.00 16.33 75 LEU A O 1
ATOM 617 N N . PHE A 1 80 ? 16.011 -17.991 -21.557 1.00 16.03 76 PHE A N 1
ATOM 618 C CA . PHE A 1 80 ? 17.123 -17.572 -20.714 1.00 16.60 76 PHE A CA 1
ATOM 619 C C . PHE A 1 80 ? 16.656 -16.400 -19.872 1.00 17.28 76 PHE A C 1
ATOM 620 O O . PHE A 1 80 ? 16.312 -15.340 -20.421 1.00 16.81 76 PHE A O 1
ATOM 628 N N . SER A 1 81 ? 16.666 -16.584 -18.557 1.00 18.90 77 SER A N 1
ATOM 629 C CA . SER A 1 81 ? 16.379 -15.484 -17.636 1.00 19.86 77 SER A CA 1
ATOM 630 C C . SER A 1 81 ? 16.980 -15.881 -16.285 1.00 20.39 77 SER A C 1
ATOM 631 O O . SER A 1 81 ? 17.894 -16.702 -16.213 1.00 21.00 77 SER A O 1
ATOM 634 N N . ASP A 1 82 ? 16.477 -15.258 -15.229 1.00 21.41 78 ASP A N 1
ATOM 635 C CA A ASP A 1 82 ? 16.813 -15.645 -13.865 0.50 21.23 78 ASP A CA 1
ATOM 636 C CA B ASP A 1 82 ? 16.826 -15.619 -13.853 0.50 22.15 78 ASP A CA 1
ATOM 637 C C . ASP A 1 82 ? 15.556 -15.663 -13.019 1.00 20.99 78 ASP A C 1
ATOM 638 O O . ASP A 1 82 ? 14.609 -14.930 -13.301 1.00 20.08 78 ASP A O 1
ATOM 647 N N . ILE A 1 83 ? 15.541 -16.523 -12.002 1.00 21.03 79 ILE A N 1
ATOM 648 C CA . ILE A 1 83 ? 14.377 -16.615 -11.113 1.00 20.50 79 ILE A CA 1
ATOM 649 C C . ILE A 1 83 ? 14.141 -15.298 -10.360 1.00 19.76 79 ILE A C 1
ATOM 650 O O . ILE A 1 83 ? 13.006 -14.991 -9.978 1.00 19.68 79 ILE A O 1
ATOM 655 N N . LEU A 1 84 ? 15.202 -14.507 -10.180 1.00 20.33 80 LEU A N 1
ATOM 656 C CA . LEU A 1 84 ? 15.131 -13.319 -9.337 1.00 20.58 80 LEU A CA 1
ATOM 657 C C . LEU A 1 84 ? 14.547 -12.080 -10.016 1.00 20.60 80 LEU A C 1
ATOM 658 O O . LEU A 1 84 ? 14.447 -11.015 -9.397 1.00 21.31 80 LEU A O 1
ATOM 663 N N . THR A 1 85 ? 14.134 -12.213 -11.277 1.00 20.27 81 THR A N 1
ATOM 664 C CA . THR A 1 85 ? 13.440 -11.118 -11.957 1.00 20.17 81 THR A CA 1
ATOM 665 C C . THR A 1 85 ? 12.223 -10.628 -11.165 1.00 20.29 81 THR A C 1
ATOM 666 O O . THR A 1 85 ? 11.985 -9.423 -11.089 1.00 20.79 81 THR A O 1
ATOM 670 N N . ILE A 1 86 ? 11.456 -11.548 -10.580 1.00 19.61 82 ILE A N 1
ATOM 671 C CA . ILE A 1 86 ? 10.253 -11.158 -9.828 1.00 20.36 82 ILE A CA 1
ATOM 672 C C . ILE A 1 86 ? 10.590 -10.230 -8.644 1.00 21.39 82 ILE A C 1
ATOM 673 O O . ILE A 1 86 ? 10.051 -9.121 -8.590 1.00 22.34 82 ILE A O 1
ATOM 678 N N . PRO A 1 87 ? 11.481 -10.658 -7.712 1.00 21.55 83 PRO A N 1
ATOM 679 C CA . PRO A 1 87 ? 11.782 -9.752 -6.584 1.00 22.15 83 PRO A CA 1
ATOM 680 C C . PRO A 1 87 ? 12.454 -8.453 -7.029 1.00 23.55 83 PRO A C 1
ATOM 681 O O . PRO A 1 87 ? 12.231 -7.399 -6.414 1.00 24.90 83 PRO A O 1
ATOM 685 N N . ASP A 1 88 ? 13.239 -8.502 -8.102 1.00 23.45 84 ASP A N 1
ATOM 686 C CA . ASP A 1 88 ? 13.736 -7.266 -8.718 1.00 25.11 84 ASP A CA 1
ATOM 687 C C . ASP A 1 88 ? 12.592 -6.314 -9.125 1.00 24.99 84 ASP A C 1
ATOM 688 O O . ASP A 1 88 ? 12.645 -5.127 -8.807 1.00 26.18 84 ASP A O 1
ATOM 693 N N . ALA A 1 89 ? 11.564 -6.841 -9.800 1.00 24.77 85 ALA A N 1
ATOM 694 C CA . ALA A 1 89 ? 10.385 -6.071 -10.219 1.00 25.38 85 ALA A CA 1
ATOM 695 C C . ALA A 1 89 ? 9.575 -5.576 -9.022 1.00 26.16 85 ALA A C 1
ATOM 696 O O . ALA A 1 89 ? 8.923 -4.535 -9.107 1.00 26.90 85 ALA A O 1
ATOM 698 N N . MET A 1 90 ? 9.632 -6.315 -7.911 1.00 25.71 86 MET A N 1
ATOM 699 C CA . MET A 1 90 ? 9.050 -5.869 -6.647 1.00 26.33 86 MET A CA 1
ATOM 700 C C . MET A 1 90 ? 9.801 -4.706 -6.013 1.00 27.68 86 MET A C 1
ATOM 701 O O . MET A 1 90 ? 9.333 -4.132 -5.028 1.00 29.05 86 MET A O 1
ATOM 706 N N . GLY A 1 91 ? 10.969 -4.384 -6.560 1.00 28.05 87 GLY A N 1
ATOM 707 C CA . GLY A 1 91 ? 11.727 -3.208 -6.137 1.00 29.90 87 GLY A CA 1
ATOM 708 C C . GLY A 1 91 ? 12.798 -3.473 -5.102 1.00 30.93 87 GLY A C 1
ATOM 709 O O . GLY A 1 91 ? 13.231 -2.545 -4.400 1.00 32.14 87 GLY A O 1
ATOM 710 N N . LEU A 1 92 ? 13.256 -4.720 -5.014 1.00 29.61 88 LEU A N 1
ATOM 711 C CA . LEU A 1 92 ? 14.242 -5.082 -3.993 1.00 30.68 88 LEU A CA 1
ATOM 712 C C . LEU A 1 92 ? 15.689 -4.793 -4.400 1.00 31.63 88 LEU A C 1
ATOM 713 O O . LEU A 1 92 ? 16.613 -4.911 -3.584 1.00 32.22 88 LEU A O 1
ATOM 718 N N . GLY A 1 93 ? 15.881 -4.412 -5.663 1.00 31.82 89 GLY A N 1
ATOM 719 C CA . GLY A 1 93 ? 17.188 -3.967 -6.152 1.00 33.46 89 GLY A CA 1
ATOM 720 C C . GLY A 1 93 ? 18.185 -5.098 -6.305 1.00 32.92 89 GLY A C 1
ATOM 721 O O . GLY A 1 93 ? 19.130 -5.207 -5.531 1.00 34.22 89 GLY A O 1
ATOM 722 N N . LEU A 1 94 ? 17.980 -5.932 -7.317 1.00 32.14 90 LEU A N 1
ATOM 723 C CA . LEU A 1 94 ? 18.880 -7.043 -7.599 1.00 32.48 90 LEU A CA 1
ATOM 724 C C . LEU A 1 94 ? 20.192 -6.578 -8.240 1.00 35.18 90 LEU A C 1
ATOM 725 O O . LEU A 1 94 ? 20.197 -5.684 -9.098 1.00 36.44 90 LEU A O 1
ATOM 730 N N . ASP A 1 95 ? 21.297 -7.186 -7.813 1.00 37.64 91 ASP A N 1
ATOM 731 C CA . ASP A 1 95 ? 22.591 -7.024 -8.477 1.00 41.05 91 ASP A CA 1
ATOM 732 C C . ASP A 1 95 ? 23.384 -8.338 -8.442 1.00 42.90 91 ASP A C 1
ATOM 733 O O . ASP A 1 95 ? 23.108 -9.222 -7.618 1.00 41.54 91 ASP A O 1
ATOM 738 N N . PHE A 1 96 ? 24.346 -8.455 -9.355 1.00 44.56 92 PHE A N 1
ATOM 739 C CA . PHE A 1 9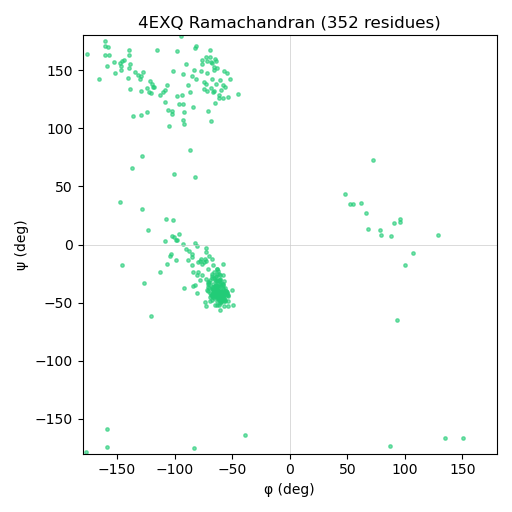6 ? 25.269 -9.585 -9.427 1.00 46.80 92 PHE A CA 1
ATOM 740 C C . PHE A 1 96 ? 26.719 -9.100 -9.490 1.00 49.44 92 PHE A C 1
ATOM 741 O O . PHE A 1 96 ? 27.098 -8.114 -8.849 1.00 51.60 92 PHE A O 1
ATOM 749 N N . GLY A 1 101 ? 27.665 -14.097 -6.202 1.00 41.54 97 GLY A N 1
ATOM 750 C CA . GLY A 1 101 ? 26.260 -14.404 -6.454 1.00 39.36 97 GLY A CA 1
ATOM 751 C C . GLY A 1 101 ? 25.356 -13.179 -6.404 1.00 37.77 97 GLY A C 1
ATOM 752 O O . GLY A 1 101 ? 25.841 -12.051 -6.466 1.00 38.81 97 GLY A O 1
ATOM 753 N N . PRO A 1 102 ? 24.029 -13.398 -6.292 1.00 35.71 98 PRO A N 1
ATOM 754 C CA . PRO A 1 102 ? 23.048 -12.311 -6.247 1.00 34.20 98 PRO A CA 1
ATOM 755 C C . PRO A 1 102 ? 22.991 -11.608 -4.889 1.00 34.18 98 PRO A C 1
ATOM 756 O O . PRO A 1 102 ? 23.267 -12.220 -3.857 1.00 34.25 98 PRO A O 1
ATOM 760 N N . LYS A 1 103 ? 22.658 -10.321 -4.919 1.00 33.86 99 LYS A N 1
ATOM 761 C CA . LYS A 1 103 ? 22.462 -9.500 -3.723 1.00 33.94 99 LYS A CA 1
ATOM 762 C C . LYS A 1 103 ? 21.272 -8.565 -3.956 1.00 33.18 99 LYS A C 1
ATOM 763 O O . LYS A 1 103 ? 21.057 -8.094 -5.077 1.00 32.88 99 LYS A O 1
ATOM 765 N N . PHE A 1 104 ? 20.484 -8.324 -2.910 1.00 32.23 100 PHE A N 1
ATOM 766 C CA . PHE A 1 104 ? 19.416 -7.318 -2.970 1.00 31.82 100 PHE A CA 1
ATOM 767 C C . PHE A 1 104 ? 19.801 -6.091 -2.158 1.00 33.51 100 PHE A C 1
ATOM 768 O O . PHE A 1 104 ? 20.314 -6.228 -1.054 1.00 34.04 100 PHE A O 1
ATOM 776 N N . ALA A 1 105 ? 19.543 -4.902 -2.704 1.00 35.28 101 ALA A N 1
ATOM 777 C CA . ALA A 1 105 ? 19.703 -3.659 -1.948 1.00 37.72 101 ALA A CA 1
ATOM 778 C C . ALA A 1 105 ? 18.728 -3.586 -0.776 1.00 37.83 101 ALA A C 1
ATOM 779 O O . ALA A 1 105 ? 19.021 -2.951 0.234 1.00 37.61 101 ALA A O 1
ATOM 781 N N . HIS A 1 106 ? 17.579 -4.252 -0.902 1.00 37.18 102 HIS A N 1
ATOM 782 C CA . HIS A 1 106 ? 16.554 -4.214 0.144 1.00 37.65 102 HIS A CA 1
ATOM 783 C C . HIS A 1 106 ? 16.070 -5.584 0.605 1.00 36.13 102 HIS A C 1
ATOM 784 O O . HIS A 1 106 ? 14.970 -5.993 0.248 1.00 34.98 102 HIS A O 1
ATOM 791 N N . PRO A 1 107 ? 16.866 -6.309 1.428 1.00 37.01 103 PRO A N 1
ATOM 792 C CA . PRO A 1 107 ? 16.347 -7.585 1.970 1.00 35.47 103 PRO A CA 1
ATOM 793 C C . PRO A 1 107 ? 15.033 -7.453 2.768 1.00 34.41 103 PRO A C 1
ATOM 794 O O . PRO A 1 107 ? 14.775 -6.411 3.383 1.00 34.25 103 PRO A O 1
ATOM 798 N N . VAL A 1 108 ? 14.211 -8.501 2.740 1.00 31.67 104 VAL A N 1
ATOM 799 C CA . VAL A 1 108 ? 12.892 -8.485 3.374 1.00 29.93 104 VAL A CA 1
ATOM 800 C C . VAL A 1 108 ? 13.023 -9.038 4.789 1.00 31.41 104 VAL A C 1
ATOM 801 O O . VAL A 1 108 ? 13.217 -10.245 4.972 1.00 30.35 104 VAL A O 1
ATOM 805 N N . ARG A 1 109 ? 12.924 -8.163 5.792 1.00 32.43 105 ARG A N 1
ATOM 806 C CA . ARG A 1 109 ? 13.198 -8.581 7.178 1.00 34.41 105 ARG A CA 1
ATOM 807 C C . ARG A 1 109 ? 12.107 -8.291 8.206 1.00 34.80 105 ARG A C 1
ATOM 808 O O . ARG A 1 109 ? 11.933 -9.060 9.151 1.00 35.85 105 ARG A O 1
ATOM 816 N N . THR A 1 110 ? 11.380 -7.192 8.023 1.00 34.40 106 THR A N 1
ATOM 817 C CA . THR A 1 110 ? 10.437 -6.700 9.030 1.00 34.36 106 THR A CA 1
ATOM 818 C C . THR A 1 110 ? 9.005 -6.760 8.522 1.00 34.15 106 THR A C 1
ATOM 819 O O . THR A 1 110 ? 8.780 -6.908 7.317 1.00 33.76 106 THR A O 1
ATOM 823 N N . GLU A 1 111 ? 8.039 -6.592 9.430 1.00 35.36 107 GLU A N 1
ATOM 824 C CA . GLU A 1 111 ? 6.630 -6.512 9.033 1.00 35.16 107 GLU A CA 1
ATOM 825 C C . GLU A 1 111 ? 6.398 -5.409 7.995 1.00 35.80 107 GLU A C 1
ATOM 826 O O . GLU A 1 111 ? 5.635 -5.606 7.054 1.00 35.84 107 GLU A O 1
ATOM 828 N N . ALA A 1 112 ? 7.061 -4.258 8.160 1.00 35.38 108 ALA A N 1
ATOM 829 C CA . ALA A 1 112 ? 6.929 -3.145 7.215 1.00 35.19 108 ALA A CA 1
ATOM 830 C C . ALA A 1 112 ? 7.502 -3.458 5.817 1.00 34.32 108 ALA A C 1
ATOM 831 O O . ALA A 1 112 ? 6.937 -3.021 4.809 1.00 33.90 108 ALA A O 1
ATOM 833 N N . ASP A 1 113 ? 8.603 -4.213 5.767 1.00 32.50 109 ASP A N 1
ATOM 834 C CA . ASP A 1 113 ? 9.175 -4.692 4.497 1.00 32.59 109 ASP A CA 1
ATOM 835 C C . ASP A 1 113 ? 8.159 -5.552 3.753 1.00 32.27 109 ASP A C 1
ATOM 836 O O . ASP A 1 113 ? 7.915 -5.356 2.562 1.00 32.36 109 ASP A O 1
ATOM 841 N N . VAL A 1 114 ? 7.567 -6.493 4.481 1.00 32.07 110 VAL A N 1
ATOM 842 C CA . VAL A 1 114 ? 6.562 -7.404 3.930 1.00 33.14 110 VAL A CA 1
ATOM 843 C C . VAL A 1 114 ? 5.342 -6.624 3.429 1.00 34.24 110 VAL A C 1
ATOM 844 O O . VAL A 1 114 ? 4.799 -6.923 2.357 1.00 34.66 110 VAL A O 1
ATOM 848 N N . ALA A 1 115 ? 4.929 -5.609 4.191 1.00 34.88 111 ALA A N 1
ATOM 849 C CA . ALA A 1 115 ? 3.771 -4.797 3.831 1.00 35.84 111 ALA A CA 1
ATOM 850 C C . ALA A 1 115 ? 3.966 -4.097 2.492 1.00 36.29 111 ALA A C 1
ATOM 851 O O . ALA A 1 115 ? 3.002 -3.850 1.771 1.00 39.28 111 ALA A O 1
ATOM 853 N N . LYS A 1 116 ? 5.215 -3.776 2.159 1.00 36.00 112 LYS A N 1
ATOM 854 C CA . LYS A 1 116 ? 5.525 -3.123 0.890 1.00 35.25 112 LYS A CA 1
ATOM 855 C C . LYS A 1 116 ? 5.504 -4.066 -0.326 1.00 34.65 112 LYS A C 1
ATOM 856 O O . LYS A 1 116 ? 5.535 -3.592 -1.472 1.00 35.11 112 LYS A O 1
ATOM 858 N N . LEU A 1 117 ? 5.459 -5.382 -0.089 1.00 31.88 113 LEU A N 1
ATOM 859 C CA . LEU A 1 117 ? 5.439 -6.357 -1.188 1.00 30.58 113 LEU A CA 1
ATOM 860 C C . LEU A 1 117 ? 4.090 -6.405 -1.874 1.00 29.81 113 LEU A C 1
ATOM 861 O O . LEU A 1 117 ? 3.045 -6.461 -1.222 1.00 29.33 113 LEU A O 1
ATOM 866 N N . ALA A 1 118 ? 4.130 -6.389 -3.200 1.00 28.62 114 ALA A N 1
ATOM 867 C CA . ALA A 1 118 ? 2.932 -6.426 -4.023 1.00 28.59 114 ALA A CA 1
ATOM 868 C C . ALA A 1 118 ? 3.243 -7.196 -5.292 1.00 28.46 114 ALA A C 1
ATOM 869 O O . ALA A 1 118 ? 4.397 -7.255 -5.722 1.00 28.07 114 ALA A O 1
ATOM 871 N N . VAL A 1 119 ? 2.215 -7.797 -5.884 1.00 27.78 115 VAL A N 1
ATOM 872 C CA . VAL A 1 119 ? 2.359 -8.399 -7.196 1.00 28.50 115 VAL A CA 1
ATOM 873 C C . VAL A 1 119 ? 2.729 -7.294 -8.183 1.00 29.90 115 VAL A C 1
ATOM 874 O O . VAL A 1 119 ? 2.036 -6.267 -8.255 1.00 30.88 115 VAL A O 1
ATOM 878 N N . PRO A 1 120 ? 3.837 -7.485 -8.923 1.00 29.68 116 PRO A N 1
ATOM 879 C CA . PRO A 1 120 ? 4.236 -6.508 -9.927 1.00 29.96 116 PRO A CA 1
ATOM 880 C C . PRO A 1 120 ? 3.283 -6.560 -11.113 1.00 29.84 116 PRO A C 1
ATOM 881 O O . PRO A 1 120 ? 2.735 -7.625 -11.423 1.00 30.53 116 PRO A O 1
ATOM 885 N N . ASP A 1 121 ? 3.061 -5.407 -11.738 1.00 30.53 117 ASP A N 1
ATOM 886 C CA . ASP A 1 121 ? 2.422 -5.322 -13.049 1.00 31.21 117 ASP A CA 1
ATOM 887 C C . ASP A 1 121 ? 3.441 -5.931 -14.000 1.00 30.06 117 ASP A C 1
ATOM 888 O O . ASP A 1 121 ? 4.483 -5.322 -14.269 1.00 30.47 117 ASP A O 1
ATOM 893 N N . ILE A 1 122 ? 3.159 -7.150 -14.464 1.00 29.12 118 ILE A N 1
ATOM 894 C CA . ILE A 1 122 ? 4.143 -7.934 -15.220 1.00 27.57 118 ILE A CA 1
ATOM 895 C C . ILE A 1 122 ? 4.505 -7.240 -16.528 1.00 28.30 118 ILE A C 1
ATOM 896 O O . ILE A 1 122 ? 5.668 -7.234 -16.931 1.00 27.26 118 ILE A O 1
ATOM 901 N N . GLY A 1 123 ? 3.496 -6.677 -17.193 1.00 29.41 119 GLY A N 1
ATOM 902 C CA . GLY A 1 123 ? 3.696 -5.946 -18.453 1.00 30.70 119 GLY A CA 1
ATOM 903 C C . GLY A 1 123 ? 4.607 -4.737 -18.302 1.00 31.19 119 GLY A C 1
ATOM 904 O O . GLY A 1 123 ? 5.508 -4.521 -19.118 1.00 32.69 119 GLY A O 1
ATOM 905 N N . ALA A 1 124 ? 4.401 -3.980 -17.227 1.00 31.18 120 ALA A N 1
ATOM 906 C CA . ALA A 1 124 ? 5.147 -2.743 -16.978 1.00 31.28 120 ALA A CA 1
ATOM 907 C C . ALA A 1 124 ? 6.551 -2.901 -16.372 1.00 30.62 120 ALA A C 1
ATOM 908 O O . ALA A 1 124 ? 7.396 -1.994 -16.522 1.00 32.33 120 ALA A O 1
ATOM 910 N N . THR A 1 125 ? 6.792 -3.995 -15.644 1.00 26.59 121 THR A N 1
ATOM 911 C CA . THR A 1 125 ? 8.066 -4.144 -14.935 1.00 25.22 121 THR A CA 1
ATOM 912 C C . THR A 1 125 ? 8.910 -5.268 -15.516 1.00 23.99 121 THR A C 1
ATOM 913 O O . THR A 1 125 ? 10.130 -5.259 -15.371 1.00 24.76 121 THR A O 1
ATOM 917 N N . LEU A 1 126 ? 8.259 -6.221 -16.178 1.00 22.58 122 LEU A N 1
ATOM 918 C CA . LEU A 1 126 ? 8.953 -7.421 -16.662 1.00 22.28 122 LEU A CA 1
ATOM 919 C C . LEU A 1 126 ? 8.667 -7.639 -18.147 1.00 22.35 122 LEU A C 1
ATOM 920 O O . LEU A 1 126 ? 8.638 -8.777 -18.627 1.00 22.44 122 LEU A O 1
ATOM 925 N N . GLY A 1 127 ? 8.455 -6.541 -18.871 1.00 22.37 123 GLY A N 1
ATOM 926 C CA . GLY A 1 127 ? 8.247 -6.623 -20.309 1.00 22.46 123 GLY A CA 1
ATOM 927 C C . GLY A 1 127 ? 9.448 -7.223 -21.025 1.00 21.74 123 GLY A C 1
ATOM 928 O O . GLY A 1 127 ? 9.305 -7.819 -22.090 1.00 21.68 123 GLY A O 1
ATOM 929 N N . TYR A 1 128 ? 10.632 -7.094 -20.431 1.00 21.27 124 TYR A N 1
ATOM 930 C CA . TYR A 1 128 ? 11.820 -7.638 -21.079 1.00 20.86 124 TYR A CA 1
ATOM 931 C C . TYR A 1 128 ? 11.793 -9.144 -21.124 1.00 19.48 124 TYR A C 1
ATOM 932 O O . TYR A 1 128 ? 12.368 -9.735 -22.030 1.00 19.64 124 TYR A O 1
ATOM 941 N N . VAL A 1 129 ? 11.126 -9.758 -20.147 1.00 18.28 125 VAL A N 1
ATOM 942 C CA . VAL A 1 129 ? 11.002 -11.219 -20.131 1.00 17.44 125 VAL A CA 1
ATOM 943 C C . VAL A 1 129 ? 10.011 -11.679 -21.196 1.00 17.50 125 VAL A C 1
ATOM 944 O O . VAL A 1 129 ? 10.297 -12.590 -21.946 1.00 17.47 125 VAL A O 1
ATOM 948 N N . THR A 1 130 ? 8.829 -11.076 -21.255 1.00 17.52 126 THR A N 1
ATOM 949 C CA . THR A 1 130 ? 7.869 -11.470 -22.294 1.00 18.78 126 THR A CA 1
ATOM 950 C C . THR A 1 130 ? 8.369 -11.110 -23.698 1.00 19.61 126 THR A C 1
ATOM 951 O O . THR A 1 130 ? 8.111 -11.844 -24.637 1.00 19.57 126 THR A O 1
ATOM 955 N N . ASP A 1 131 ? 9.096 -9.993 -23.824 1.00 20.09 127 ASP A N 1
ATOM 956 C CA . ASP A 1 131 ? 9.763 -9.664 -25.103 1.00 21.09 127 ASP A CA 1
ATOM 957 C C . ASP A 1 131 ? 10.778 -10.743 -25.502 1.00 20.17 127 ASP A C 1
ATOM 958 O O . ASP A 1 131 ? 10.850 -11.117 -26.664 1.00 20.37 127 ASP A O 1
ATOM 963 N N . ALA A 1 132 ? 11.556 -11.248 -24.550 1.00 19.06 128 ALA A N 1
ATOM 964 C CA . ALA A 1 132 ? 12.435 -12.380 -24.855 1.00 18.50 128 ALA A CA 1
ATOM 965 C C . ALA A 1 132 ? 11.648 -13.633 -25.335 1.00 18.10 128 ALA A C 1
ATOM 966 O O . ALA A 1 132 ? 12.037 -14.300 -26.302 1.00 18.21 128 ALA A O 1
ATOM 968 N N . VAL A 1 133 ? 10.536 -13.939 -24.674 1.00 17.39 129 VAL A N 1
ATOM 969 C CA . VAL A 1 133 ? 9.731 -15.091 -25.078 1.00 17.36 129 VAL A CA 1
ATOM 970 C C . VAL A 1 133 ? 9.246 -14.907 -26.517 1.00 17.72 129 VAL A C 1
ATOM 971 O O . VAL A 1 133 ? 9.356 -15.824 -27.340 1.00 17.54 129 VAL A O 1
ATOM 975 N N . ARG A 1 134 ? 8.760 -13.704 -26.829 1.00 18.59 130 ARG A N 1
ATOM 976 C CA . ARG A 1 134 ? 8.272 -13.405 -28.200 1.00 20.12 130 ARG A CA 1
ATOM 977 C C . ARG A 1 134 ? 9.382 -13.521 -29.212 1.00 19.70 130 ARG A C 1
ATOM 978 O O . ARG A 1 134 ? 9.183 -14.097 -30.287 1.00 20.18 130 ARG A O 1
ATOM 986 N N . GLU A 1 135 ? 10.541 -12.959 -28.878 1.00 19.77 131 GLU A N 1
ATOM 987 C CA . GLU A 1 135 ? 11.690 -12.981 -29.789 1.00 20.29 131 GLU A CA 1
ATOM 988 C C . GLU A 1 135 ? 12.219 -14.398 -30.010 1.00 19.81 131 GLU A C 1
ATOM 989 O O . GLU A 1 135 ? 12.584 -14.762 -31.129 1.00 20.07 131 GLU A O 1
ATOM 995 N N . ILE A 1 136 ? 12.277 -15.192 -28.939 1.00 18.70 132 ILE A N 1
ATOM 996 C CA . ILE A 1 136 ? 12.731 -16.581 -29.055 1.00 18.26 132 ILE A CA 1
ATOM 997 C C . ILE A 1 136 ? 11.796 -17.409 -29.942 1.00 18.09 132 ILE A C 1
ATOM 998 O O . ILE A 1 136 ? 12.268 -18.180 -30.773 1.00 18.15 132 ILE A O 1
ATOM 1003 N N . ARG A 1 137 ? 10.480 -17.235 -29.787 1.00 17.78 133 ARG A N 1
ATOM 1004 C CA . ARG A 1 137 ? 9.538 -17.912 -30.691 1.00 18.07 133 ARG A CA 1
ATOM 1005 C C . ARG A 1 137 ? 9.759 -17.521 -32.163 1.00 19.49 133 ARG A C 1
ATOM 1006 O O . ARG A 1 137 ? 9.705 -18.362 -33.054 1.00 20.01 133 ARG A O 1
ATOM 1014 N N . ARG A 1 138 ? 10.030 -16.244 -32.406 1.00 20.23 134 ARG A N 1
ATOM 1015 C CA . ARG A 1 138 ? 10.343 -15.828 -33.776 1.00 22.07 134 ARG A CA 1
ATOM 1016 C C . ARG A 1 138 ? 11.671 -16.449 -34.254 1.00 22.27 134 ARG A C 1
ATOM 1017 O O . ARG A 1 138 ? 11.769 -16.943 -35.382 1.00 23.71 134 ARG A O 1
ATOM 1025 N N . ALA A 1 139 ? 12.672 -16.478 -33.383 1.00 21.63 135 ALA A N 1
ATOM 1026 C CA . ALA A 1 139 ? 13.984 -17.045 -33.732 1.00 21.93 135 ALA A CA 1
ATOM 1027 C C . ALA A 1 139 ? 13.974 -18.562 -33.956 1.00 22.06 135 ALA A C 1
ATOM 1028 O O . ALA A 1 139 ? 14.793 -19.092 -34.717 1.00 23.19 135 ALA A O 1
ATOM 1030 N N . LEU A 1 140 ? 13.046 -19.248 -33.309 1.00 20.98 136 LEU A N 1
ATOM 1031 C CA . LEU A 1 140 ? 12.909 -20.703 -33.477 1.00 20.74 136 LEU A CA 1
ATOM 1032 C C . LEU A 1 140 ? 12.149 -21.080 -34.744 1.00 21.73 136 LEU A C 1
ATOM 1033 O O . LEU A 1 140 ? 12.007 -22.269 -35.053 1.00 20.47 136 LEU A O 1
ATOM 1038 N N . THR A 1 141 ? 11.696 -20.066 -35.494 1.00 23.54 137 THR A N 1
ATOM 1039 C CA . THR A 1 141 ? 10.936 -20.251 -36.735 1.00 26.08 137 THR A CA 1
ATOM 1040 C C . THR A 1 141 ? 11.877 -20.237 -37.949 1.00 28.07 137 THR A C 1
ATOM 1041 O O . THR A 1 141 ? 12.712 -19.330 -38.088 1.00 30.24 137 THR A O 1
ATOM 1045 N N . ASP A 1 142 ? 11.765 -21.266 -38.793 1.00 28.59 138 ASP A N 1
ATOM 1046 C CA . ASP A 1 142 ? 12.569 -21.386 -40.011 1.00 30.16 138 ASP A CA 1
ATOM 1047 C C . ASP A 1 142 ? 11.974 -20.586 -41.174 1.00 31.92 138 ASP A C 1
ATOM 1048 O O . ASP A 1 142 ? 10.971 -19.872 -41.016 1.00 31.30 138 ASP A O 1
ATOM 1053 N N . GLY A 1 143 ? 12.592 -20.731 -42.345 1.00 33.81 139 GLY A N 1
ATOM 1054 C CA . GLY A 1 143 ? 12.192 -20.004 -43.553 1.00 35.67 139 GLY A CA 1
ATOM 1055 C C . GLY A 1 143 ? 10.789 -20.320 -44.046 1.00 35.79 139 GLY A C 1
ATOM 1056 O O . GLY A 1 143 ? 10.190 -19.528 -44.769 1.00 37.93 139 GLY A O 1
ATOM 1057 N N . GLU A 1 144 ? 10.253 -21.468 -43.655 1.00 33.70 140 GLU A N 1
ATOM 1058 C CA . GLU A 1 144 ? 8.915 -21.860 -44.089 1.00 33.01 140 GLU A CA 1
ATOM 1059 C C . GLU A 1 144 ? 7.837 -21.609 -43.028 1.00 32.50 140 GLU A C 1
ATOM 1060 O O . GLU A 1 144 ? 6.670 -21.996 -43.200 1.00 33.61 140 GLU A O 1
ATOM 1062 N N . GLY A 1 145 ? 8.228 -20.961 -41.929 1.00 32.23 141 GLY A N 1
ATOM 1063 C CA . GLY A 1 145 ? 7.302 -20.642 -40.846 1.00 29.64 141 GLY A CA 1
ATOM 1064 C C . GLY A 1 145 ? 7.116 -21.711 -39.768 1.00 26.82 141 GLY A C 1
ATOM 1065 O O . GLY A 1 145 ? 6.228 -21.579 -38.936 1.00 26.84 141 GLY A O 1
ATOM 1066 N N . ARG A 1 146 ? 7.920 -22.783 -39.802 1.00 24.16 142 ARG A N 1
ATOM 1067 C CA . ARG A 1 146 ? 7.764 -23.900 -38.859 1.00 21.92 142 ARG A CA 1
ATOM 1068 C C . ARG A 1 146 ? 8.658 -23.692 -37.650 1.00 19.88 142 ARG A C 1
ATOM 1069 O O . ARG A 1 146 ? 9.763 -23.166 -37.770 1.00 20.05 142 ARG A O 1
ATOM 1077 N N . GLN A 1 147 ? 8.205 -24.139 -36.482 1.00 17.89 143 GLN A N 1
ATOM 1078 C CA . GLN A 1 147 ? 9.015 -24.035 -35.271 1.00 16.75 143 GLN A CA 1
ATOM 1079 C C . GLN A 1 147 ? 9.931 -25.258 -35.083 1.00 16.27 143 GLN A C 1
ATOM 1080 O O . GLN A 1 147 ? 9.487 -26.401 -35.253 1.00 15.79 143 GLN A O 1
ATOM 1086 N N . ARG A 1 148 ? 11.187 -25.024 -34.698 1.00 16.55 144 ARG A N 1
ATOM 1087 C CA . ARG A 1 148 ? 12.159 -26.121 -34.595 1.00 16.73 144 ARG A CA 1
ATOM 1088 C C . ARG A 1 148 ? 11.889 -27.029 -33.390 1.00 15.39 144 ARG A C 1
ATOM 1089 O O . ARG A 1 148 ? 11.818 -28.252 -33.542 1.00 14.84 144 ARG A O 1
ATOM 1097 N N . VAL A 1 149 ? 11.777 -26.425 -32.206 1.00 14.18 145 VAL A N 1
ATOM 1098 C CA . VAL A 1 149 ? 11.540 -27.139 -30.923 1.00 13.61 145 VAL A CA 1
ATOM 1099 C C . VAL A 1 149 ? 10.663 -26.263 -30.017 1.00 13.14 145 VAL A C 1
ATOM 1100 O O . VAL A 1 149 ? 10.627 -25.034 -30.199 1.00 13.18 145 VAL A O 1
ATOM 1104 N N . PRO A 1 150 ? 9.968 -26.867 -29.034 1.00 12.68 146 PRO A N 1
ATOM 1105 C CA . PRO A 1 150 ? 9.133 -26.106 -28.093 1.00 12.57 146 PRO A CA 1
ATOM 1106 C C . PRO A 1 150 ? 9.941 -25.221 -27.148 1.00 12.57 146 PRO A C 1
ATOM 1107 O O . PRO A 1 150 ? 11.127 -25.477 -26.919 1.00 12.91 146 PRO A O 1
ATOM 1111 N N . LEU A 1 151 ? 9.285 -24.192 -26.623 1.00 12.37 147 LEU A N 1
ATOM 1112 C CA . LEU A 1 151 ? 9.925 -23.285 -25.674 1.00 12.45 147 LEU A CA 1
ATOM 1113 C C . LEU A 1 151 ? 9.369 -23.431 -24.272 1.00 12.09 147 LEU A C 1
ATOM 1114 O O . LEU A 1 151 ? 8.158 -23.384 -24.070 1.00 12.09 147 LEU A O 1
ATOM 1119 N N . ILE A 1 152 ? 10.272 -23.550 -23.301 1.00 11.93 148 ILE A N 1
ATOM 1120 C CA . ILE A 1 152 ? 9.915 -23.686 -21.879 1.00 11.96 148 ILE A CA 1
ATOM 1121 C C . ILE A 1 152 ? 10.027 -22.301 -21.206 1.00 12.33 148 ILE A C 1
ATOM 1122 O O . ILE A 1 152 ? 11.061 -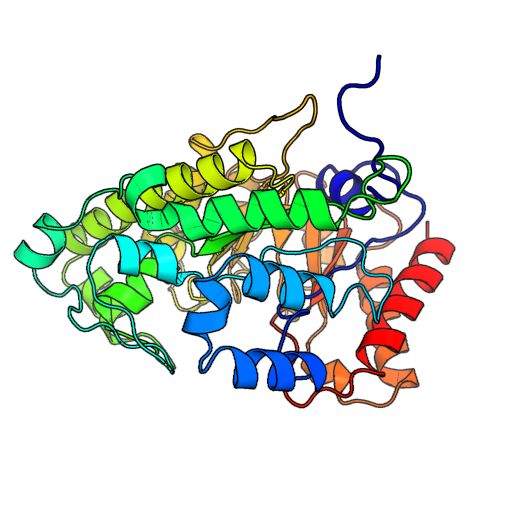21.631 -21.327 1.00 12.63 148 ILE A O 1
ATOM 1127 N N . GLY A 1 153 ? 8.971 -21.882 -20.510 1.00 12.21 149 GLY A N 1
ATOM 1128 C CA . GLY A 1 153 ? 9.034 -20.691 -19.642 1.00 12.79 149 GLY A CA 1
ATOM 1129 C C . GLY A 1 153 ? 9.267 -21.157 -18.216 1.00 12.76 149 GLY A C 1
ATOM 1130 O O . GLY A 1 153 ? 9.102 -22.346 -17.918 1.00 12.51 149 GLY A O 1
ATOM 1131 N N . PHE A 1 154 ? 9.636 -20.251 -17.312 1.00 12.93 150 PHE A N 1
ATOM 1132 C CA . PHE A 1 154 ? 9.981 -20.719 -15.959 1.00 13.33 150 PHE A CA 1
ATOM 1133 C C . PHE A 1 154 ? 9.926 -19.628 -14.908 1.00 13.68 150 PHE A C 1
ATOM 1134 O O . PHE A 1 154 ? 9.943 -18.418 -15.220 1.00 13.72 150 PHE A O 1
ATOM 1142 N N . SER A 1 155 ? 9.882 -20.081 -13.659 1.00 13.95 151 SER A N 1
ATOM 1143 C CA . SER A 1 155 ? 9.925 -19.186 -12.503 1.00 14.25 151 SER A CA 1
ATOM 1144 C C . SER A 1 155 ? 10.530 -19.973 -11.350 1.00 14.47 151 SER A C 1
ATOM 1145 O O . SER A 1 155 ? 10.450 -21.209 -11.310 1.00 14.14 151 SER A O 1
ATOM 1148 N N . GLY A 1 156 ? 11.093 -19.255 -10.383 1.00 14.15 152 GLY A N 1
ATOM 1149 C CA . GLY A 1 156 ? 11.315 -19.840 -9.065 1.00 14.19 152 GLY A CA 1
ATOM 1150 C C . GLY A 1 156 ? 9.999 -20.109 -8.351 1.00 14.41 152 GLY A C 1
ATOM 1151 O O . GLY A 1 156 ? 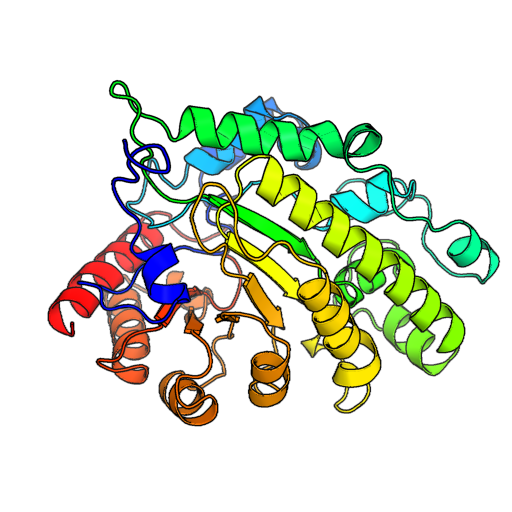8.969 -19.490 -8.623 1.00 14.66 152 GLY A O 1
ATOM 1152 N N . SER A 1 157 ? 10.035 -21.047 -7.423 1.00 14.49 153 SER A N 1
ATOM 1153 C CA . SER A 1 157 ? 8.875 -21.297 -6.579 1.00 14.91 153 SER A CA 1
ATOM 1154 C C . SER A 1 157 ? 8.698 -20.168 -5.555 1.00 15.00 153 SER A C 1
ATOM 1155 O O . SER A 1 157 ? 9.629 -19.412 -5.289 1.00 14.92 153 SER A O 1
ATOM 1158 N N . PRO A 1 158 ? 7.500 -20.055 -4.983 1.00 15.56 154 PRO A N 1
ATOM 1159 C CA . PRO A 1 158 ? 7.334 -19.031 -3.956 1.00 15.52 154 PRO A CA 1
ATOM 1160 C C . PRO A 1 158 ? 8.360 -19.152 -2.813 1.00 15.43 154 PRO A C 1
ATOM 1161 O O . PRO A 1 158 ? 8.927 -18.132 -2.381 1.00 14.97 154 PRO A O 1
ATOM 1165 N N . TRP A 1 159 ? 8.620 -20.367 -2.335 1.00 15.24 155 TRP A N 1
ATOM 1166 C CA . TRP A 1 159 ? 9.592 -20.552 -1.257 1.00 15.50 155 TRP A CA 1
ATOM 1167 C C . TRP A 1 159 ? 10.994 -20.196 -1.696 1.00 15.62 155 TRP A C 1
ATOM 1168 O O . TRP A 1 159 ? 11.736 -19.511 -0.988 1.00 15.22 155 TRP A O 1
ATOM 1179 N N . THR A 1 160 ? 11.397 -20.675 -2.866 1.00 15.66 156 THR A N 1
ATOM 1180 C CA . THR A 1 160 ? 12.762 -20.425 -3.316 1.00 16.10 156 THR A CA 1
ATOM 1181 C C . THR A 1 160 ? 13.004 -18.908 -3.518 1.00 16.35 156 THR A C 1
ATOM 1182 O O . THR A 1 160 ? 14.048 -18.405 -3.114 1.00 17.30 156 THR A O 1
ATOM 1186 N N . LEU A 1 161 ? 12.021 -18.183 -4.070 1.00 16.08 157 LEU A N 1
ATOM 1187 C CA . LEU A 1 161 ? 12.088 -16.716 -4.161 1.00 16.93 157 LEU A CA 1
ATOM 1188 C C . LEU A 1 161 ? 12.208 -16.073 -2.779 1.00 17.17 157 LEU A C 1
ATOM 1189 O O . LEU A 1 161 ? 13.038 -15.198 -2.587 1.00 17.93 157 LEU A O 1
ATOM 1194 N N . ALA A 1 162 ? 11.387 -16.534 -1.837 1.00 17.04 158 ALA A N 1
ATOM 1195 C CA . ALA A 1 162 ? 11.413 -16.063 -0.448 1.00 17.47 158 ALA A CA 1
ATOM 1196 C C . ALA A 1 162 ? 12.801 -16.212 0.199 1.00 18.01 158 ALA A C 1
ATOM 1197 O O . ALA A 1 162 ? 13.259 -15.311 0.925 1.00 18.57 158 ALA A O 1
ATOM 1199 N N . CYS A 1 163 ? 13.472 -17.330 -0.080 1.00 18.20 159 CYS A N 1
ATOM 1200 C CA . CYS A 1 163 ? 14.829 -17.566 0.411 1.00 19.49 159 CYS A CA 1
ATOM 1201 C C . CYS A 1 163 ? 15.771 -16.440 0.052 1.00 20.19 159 CYS A C 1
ATOM 1202 O O . CYS A 1 163 ? 16.439 -15.895 0.933 1.00 19.87 159 CYS A O 1
ATOM 1205 N N . TYR A 1 164 ? 15.830 -16.087 -1.242 1.00 20.01 160 TYR A N 1
ATOM 1206 C CA . TYR A 1 164 ? 16.715 -15.009 -1.672 1.00 20.67 160 TYR A CA 1
ATOM 1207 C C . TYR A 1 164 ? 16.267 -13.646 -1.146 1.00 20.90 160 TYR A C 1
ATOM 1208 O O . TYR A 1 164 ? 17.100 -12.807 -0.784 1.00 21.73 160 TYR A O 1
ATOM 1217 N N . MET A 1 165 ? 14.956 -13.442 -1.093 1.00 20.35 161 MET A N 1
ATOM 1218 C CA . MET A 1 165 ? 14.352 -12.164 -0.686 1.00 21.05 161 MET A CA 1
ATOM 1219 C C . MET A 1 165 ? 14.653 -11.794 0.769 1.00 22.15 161 MET A C 1
ATOM 1220 O O . MET A 1 165 ? 14.977 -10.638 1.076 1.00 23.97 161 MET A O 1
ATOM 1225 N N . VAL A 1 166 ? 14.543 -12.787 1.644 1.00 21.48 162 VAL A N 1
ATOM 1226 C CA . VAL A 1 166 ? 14.777 -12.604 3.081 1.00 22.84 162 VAL A CA 1
ATOM 1227 C C . VAL A 1 166 ? 16.279 -12.616 3.384 1.00 24.03 162 VAL A C 1
ATOM 1228 O O . VAL A 1 166 ? 16.767 -11.818 4.197 1.00 24.90 162 VAL A O 1
ATOM 1232 N N . GLU A 1 167 ? 17.004 -13.529 2.751 1.00 26.12 163 GLU A N 1
ATOM 1233 C CA . GLU A 1 167 ? 18.454 -13.630 2.954 1.00 28.34 163 GLU A CA 1
ATOM 1234 C C . GLU A 1 167 ? 19.132 -12.351 2.462 1.00 30.42 163 GLU A C 1
ATOM 1235 O O . GLU A 1 167 ? 20.115 -11.891 3.056 1.00 30.46 163 GLU A O 1
ATOM 1241 N N . GLY A 1 168 ? 18.587 -11.778 1.392 1.00 30.21 164 GLY A N 1
ATOM 1242 C CA . GLY A 1 168 ? 19.124 -10.560 0.791 1.00 32.14 164 GLY A CA 1
ATOM 1243 C C . GLY A 1 168 ? 20.148 -10.886 -0.272 1.00 33.39 164 GLY A C 1
ATOM 1244 O O . GLY A 1 168 ? 20.951 -10.042 -0.652 1.00 33.89 164 GLY A O 1
ATOM 1245 N N . GLY A 1 169 ? 20.106 -12.125 -0.752 1.00 34.11 165 GLY A N 1
ATOM 1246 C CA . GLY A 1 169 ? 21.058 -12.610 -1.740 1.00 35.57 165 GLY A CA 1
ATOM 1247 C C . GLY A 1 169 ? 21.276 -14.104 -1.602 1.00 36.42 165 GLY A C 1
ATOM 1248 O O . GLY A 1 169 ? 20.516 -14.783 -0.916 1.00 34.21 165 GLY A O 1
ATOM 1249 N N . GLY A 1 170 ? 22.324 -14.603 -2.254 1.00 37.75 166 GLY A N 1
ATOM 1250 C CA . GLY A 1 170 ? 22.655 -16.025 -2.252 1.00 37.98 166 GLY A CA 1
ATOM 1251 C C . GLY A 1 170 ? 23.144 -16.583 -0.930 1.00 39.83 166 GLY A C 1
ATOM 1252 O O . GLY A 1 170 ? 23.599 -15.846 -0.046 1.00 40.12 166 GLY A O 1
ATOM 1253 N N . SER A 1 171 ? 23.070 -17.905 -0.808 1.00 39.91 167 SER A N 1
ATOM 1254 C CA . SER A 1 171 ? 23.456 -18.598 0.417 1.00 40.31 167 SER A CA 1
ATOM 1255 C C . SER A 1 171 ? 23.813 -20.060 0.126 1.00 41.41 167 SER A C 1
ATOM 1256 O O . SER A 1 171 ? 23.466 -20.604 -0.934 1.00 41.26 167 SER A O 1
ATOM 1259 N N . ASP A 1 172 ? 24.508 -20.678 1.078 1.00 42.69 168 ASP A N 1
ATOM 1260 C CA . ASP A 1 172 ? 24.871 -22.091 1.016 1.00 44.69 168 ASP A CA 1
ATOM 1261 C C . ASP A 1 172 ? 23.930 -22.983 1.839 1.00 44.36 168 ASP A C 1
ATOM 1262 O O . ASP A 1 172 ? 23.948 -24.210 1.687 1.00 45.91 168 ASP A O 1
ATOM 1264 N N . ASP A 1 173 ? 23.110 -22.377 2.698 1.00 43.09 169 ASP A N 1
ATOM 1265 C CA . ASP A 1 173 ? 22.140 -23.140 3.495 1.00 42.32 169 ASP A CA 1
ATOM 1266 C C . ASP A 1 173 ? 20.800 -22.436 3.771 1.00 40.03 169 ASP A C 1
ATOM 1267 O O . ASP A 1 173 ? 19.824 -23.102 4.142 1.00 40.34 169 ASP A O 1
ATOM 1272 N N . PHE A 1 174 ? 20.761 -21.108 3.588 1.00 34.04 170 PHE A N 1
ATOM 1273 C CA . PHE A 1 174 ? 19.561 -20.275 3.850 1.00 32.10 170 PHE A CA 1
ATOM 1274 C C . PHE A 1 174 ? 19.020 -20.439 5.277 1.00 30.32 170 PHE A C 1
ATOM 1275 O O . PHE A 1 174 ? 17.815 -20.364 5.533 1.00 29.15 170 PHE A O 1
ATOM 1283 N N . ARG A 1 175 ? 19.924 -20.639 6.225 1.00 29.49 171 ARG A N 1
ATOM 1284 C CA . ARG A 1 175 ? 19.527 -20.782 7.615 1.00 28.60 171 ARG A CA 1
ATOM 1285 C C . ARG A 1 175 ? 18.756 -19.555 8.146 1.00 28.31 171 ARG A C 1
ATOM 1286 O O . ARG A 1 175 ? 17.853 -19.703 8.951 1.00 27.75 171 ARG A O 1
ATOM 1288 N N . THR A 1 176 ? 19.089 -18.352 7.680 1.00 27.86 172 THR A N 1
ATOM 1289 C CA . THR A 1 176 ? 18.399 -17.116 8.138 1.00 27.51 172 THR A CA 1
ATOM 1290 C C . THR A 1 176 ? 16.885 -17.063 7.800 1.00 26.67 172 THR A C 1
ATOM 1291 O O . THR A 1 176 ? 16.067 -16.643 8.623 1.00 26.01 172 THR A O 1
ATOM 1295 N N . VAL A 1 177 ? 16.531 -17.448 6.578 1.00 25.00 173 VAL A N 1
ATOM 1296 C CA . VAL A 1 177 ? 15.117 -17.507 6.166 1.00 24.49 173 VAL A CA 1
ATOM 1297 C C . VAL A 1 177 ? 14.362 -18.645 6.881 1.00 22.79 173 VAL A C 1
ATOM 1298 O O . VAL A 1 177 ? 13.223 -18.463 7.319 1.00 22.02 173 VAL A O 1
ATOM 1302 N N . LYS A 1 178 ? 14.996 -19.810 7.002 1.00 22.22 174 LYS A N 1
ATOM 1303 C CA . LYS A 1 178 ? 14.333 -20.920 7.683 1.00 22.09 174 LYS A CA 1
ATOM 1304 C C . LYS A 1 178 ? 14.060 -20.526 9.125 1.00 22.87 174 LYS A C 1
ATOM 1305 O O . LYS A 1 178 ? 12.998 -20.844 9.673 1.00 23.13 174 LYS A O 1
ATOM 1311 N N . SER A 1 179 ? 15.012 -19.844 9.754 1.00 23.94 175 SER A N 1
ATOM 1312 C CA . SER A 1 179 ? 14.794 -19.438 11.143 1.00 25.44 175 SER A CA 1
ATOM 1313 C C . SER A 1 179 ? 13.647 -18.426 11.270 1.00 25.17 175 SER A C 1
ATOM 1314 O O . SER A 1 179 ? 12.878 -18.496 12.223 1.00 25.30 175 SER A O 1
ATOM 1317 N N . MET A 1 180 ? 13.495 -17.534 10.281 1.00 25.37 176 MET A N 1
ATOM 1318 C CA . MET A 1 180 ? 12.317 -16.647 10.183 1.00 25.13 176 MET A CA 1
ATOM 1319 C C . MET A 1 180 ? 10.961 -17.392 10.028 1.00 23.86 176 MET A C 1
ATOM 1320 O O . MET A 1 180 ? 9.933 -16.946 10.553 1.00 23.59 176 MET A O 1
ATOM 1325 N N . ALA A 1 181 ? 10.955 -18.508 9.295 1.00 22.32 177 ALA A N 1
ATOM 1326 C CA . ALA A 1 181 ? 9.741 -19.320 9.150 1.00 21.28 177 ALA A CA 1
ATOM 1327 C C . ALA A 1 181 ? 9.289 -19.874 10.504 1.00 21.58 177 ALA A C 1
ATOM 1328 O O . ALA A 1 181 ? 8.087 -20.007 10.766 1.00 20.77 177 ALA A O 1
ATOM 1330 N N . TYR A 1 182 ? 10.257 -20.217 11.353 1.00 20.78 178 TYR A N 1
ATOM 1331 C CA . TYR A 1 182 ? 9.927 -20.733 12.683 1.00 20.80 178 TYR A CA 1
ATOM 1332 C C . TYR A 1 182 ? 9.634 -19.634 13.673 1.00 21.96 178 TYR A C 1
ATOM 1333 O O . TYR A 1 182 ? 8.776 -19.812 14.537 1.00 23.03 178 TYR A O 1
ATOM 1342 N N . ALA A 1 183 ? 10.339 -18.511 13.544 1.00 22.44 179 ALA A N 1
ATOM 1343 C CA . ALA A 1 183 ? 10.205 -17.379 14.481 1.00 24.21 179 ALA A CA 1
ATOM 1344 C C . ALA A 1 183 ? 9.044 -16.433 14.160 1.00 26.22 179 ALA A C 1
ATOM 1345 O O . ALA A 1 183 ? 8.398 -15.893 15.068 1.00 27.26 179 ALA A O 1
ATOM 1347 N N . ARG A 1 184 ? 8.783 -16.220 12.871 1.00 25.81 180 ARG A N 1
ATOM 1348 C CA . ARG A 1 184 ? 7.734 -15.304 12.439 1.00 26.92 180 ARG A CA 1
ATOM 1349 C C . ARG A 1 184 ? 6.944 -15.951 11.293 1.00 25.69 180 ARG A C 1
ATOM 1350 O O . ARG A 1 184 ? 6.978 -15.447 10.151 1.00 24.56 180 ARG A O 1
ATOM 1358 N N . PRO A 1 185 ? 6.224 -17.061 11.586 1.00 24.52 181 PRO A N 1
ATOM 1359 C CA . PRO A 1 185 ? 5.511 -17.757 10.507 1.00 24.00 181 PRO A CA 1
ATOM 1360 C C . PRO A 1 185 ? 4.458 -16.903 9.788 1.00 24.43 181 PRO A C 1
ATOM 1361 O O . PRO A 1 185 ? 4.272 -17.085 8.585 1.00 23.44 181 PRO A O 1
ATOM 1365 N N . ASP A 1 186 ? 3.788 -15.993 10.505 1.00 25.12 182 ASP A N 1
ATOM 1366 C CA . ASP A 1 186 ? 2.802 -15.106 9.870 1.00 26.19 182 ASP A CA 1
ATOM 1367 C C . ASP A 1 186 ? 3.388 -14.229 8.772 1.00 25.48 182 ASP A C 1
ATOM 1368 O O . ASP A 1 186 ? 2.762 -14.058 7.721 1.00 25.25 182 ASP A O 1
ATOM 1373 N N . LEU A 1 187 ? 4.563 -13.654 9.031 1.00 24.50 183 LEU A N 1
ATOM 1374 C CA . LEU A 1 187 ? 5.257 -12.807 8.064 1.00 24.11 183 LEU A CA 1
ATOM 1375 C C . LEU A 1 187 ? 5.703 -13.669 6.897 1.00 23.56 183 LEU A C 1
ATOM 1376 O O . LEU A 1 187 ? 5.556 -13.273 5.749 1.00 23.04 183 LEU A O 1
ATOM 1378 N N . MET A 1 188 ? 6.229 -14.851 7.206 1.00 22.97 184 MET A N 1
ATOM 1379 C CA . MET A 1 188 ? 6.684 -15.776 6.163 1.00 23.61 184 MET A CA 1
ATOM 1380 C C . MET A 1 188 ? 5.524 -16.120 5.223 1.00 22.72 184 MET A C 1
ATOM 1381 O O . MET A 1 188 ? 5.682 -16.079 3.995 1.00 21.21 184 MET A O 1
ATOM 1386 N N . HIS A 1 189 ? 4.365 -16.448 5.796 1.00 22.17 185 HIS A N 1
ATOM 1387 C CA . HIS A 1 189 ? 3.178 -16.772 4.982 1.00 22.21 185 HIS A CA 1
ATOM 1388 C C . HIS A 1 189 ? 2.745 -15.619 4.114 1.00 21.77 185 HIS A C 1
ATOM 1389 O O . HIS A 1 189 ? 2.360 -15.835 2.957 1.00 21.34 185 HIS A O 1
ATOM 1396 N N . ARG A 1 190 ? 2.816 -14.395 4.655 1.00 21.57 186 ARG A N 1
ATOM 1397 C CA . ARG A 1 190 ? 2.506 -13.170 3.884 1.00 21.58 186 ARG A CA 1
ATOM 1398 C C . ARG A 1 190 ? 3.430 -13.014 2.658 1.00 20.73 186 ARG A C 1
ATOM 1399 O O . ARG A 1 190 ? 2.961 -12.737 1.541 1.00 19.98 186 ARG A O 1
ATOM 1401 N N . ILE A 1 191 ? 4.730 -13.258 2.860 1.00 20.12 187 ILE A N 1
ATOM 1402 C CA . ILE A 1 191 ? 5.690 -13.233 1.750 1.00 19.19 187 ILE A CA 1
ATOM 1403 C C . ILE A 1 191 ? 5.354 -14.292 0.698 1.00 18.72 187 ILE A C 1
ATOM 1404 O O . ILE A 1 191 ? 5.319 -14.002 -0.501 1.00 18.63 187 ILE A O 1
ATOM 1409 N N . LEU A 1 192 ? 5.072 -15.496 1.174 1.00 18.20 188 LEU A N 1
ATOM 1410 C CA . LEU A 1 192 ? 4.747 -16.628 0.293 1.00 18.02 188 LEU A CA 1
ATOM 1411 C C . LEU A 1 192 ? 3.459 -16.405 -0.506 1.00 18.35 188 LEU A C 1
ATOM 1412 O O . LEU A 1 192 ? 3.392 -16.775 -1.684 1.00 17.14 188 LEU A O 1
ATOM 1417 N N . ASP A 1 193 ? 2.461 -15.786 0.131 1.00 19.27 189 ASP A N 1
ATOM 1418 C CA . ASP A 1 193 ? 1.170 -15.464 -0.489 1.00 21.03 189 ASP A CA 1
ATOM 1419 C C . ASP A 1 193 ? 1.375 -14.515 -1.674 1.00 20.10 189 ASP A C 1
ATOM 1420 O O . ASP A 1 193 ? 0.907 -14.801 -2.791 1.00 18.94 189 ASP A O 1
ATOM 1425 N N . VAL A 1 194 ? 2.093 -13.416 -1.434 1.00 19.13 190 VAL A N 1
ATOM 1426 C CA . VAL A 1 194 ? 2.405 -12.437 -2.487 1.00 19.66 190 VAL A CA 1
ATOM 1427 C C . VAL A 1 194 ? 3.260 -13.089 -3.583 1.00 18.62 190 VAL A C 1
ATOM 1428 O O . VAL A 1 194 ? 3.009 -12.880 -4.776 1.00 18.11 190 VAL A O 1
ATOM 1432 N N . ASN A 1 195 ? 4.263 -13.877 -3.189 1.00 17.74 191 ASN A N 1
ATOM 1433 C CA . ASN A 1 195 ? 5.101 -14.573 -4.192 1.00 16.96 191 ASN A CA 1
ATOM 1434 C C . ASN A 1 195 ? 4.298 -15.520 -5.086 1.00 16.45 191 ASN A C 1
ATOM 1435 O O . ASN A 1 195 ? 4.528 -15.568 -6.298 1.00 16.26 191 ASN A O 1
ATOM 1440 N N . ALA A 1 196 ? 3.357 -16.253 -4.507 1.00 16.13 192 ALA A N 1
ATOM 1441 C CA . ALA A 1 196 ? 2.539 -17.195 -5.291 1.00 16.15 192 ALA A CA 1
ATOM 1442 C C . ALA A 1 196 ? 1.687 -16.462 -6.322 1.00 16.52 192 ALA A C 1
ATOM 1443 O O . ALA A 1 196 ? 1.554 -16.902 -7.469 1.00 15.58 192 ALA A O 1
ATOM 1445 N N . GLN A 1 197 ? 1.099 -15.337 -5.910 1.00 17.03 193 GLN A N 1
ATOM 1446 C CA . GLN A 1 197 ? 0.320 -14.543 -6.859 1.00 18.16 193 GLN A CA 1
ATOM 1447 C C . GLN A 1 197 ? 1.186 -14.000 -7.991 1.00 17.92 193 GLN A C 1
ATOM 1448 O O . GLN A 1 197 ? 0.795 -14.064 -9.178 1.00 18.10 193 GLN A O 1
ATOM 1454 N N . ALA A 1 198 ? 2.377 -13.520 -7.627 1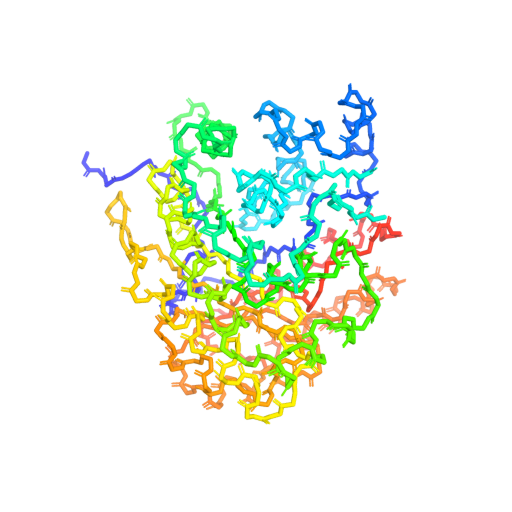.00 17.14 194 ALA A N 1
ATOM 1455 C CA . ALA A 1 198 ? 3.343 -13.018 -8.602 1.00 17.21 194 ALA A CA 1
ATOM 1456 C C . ALA A 1 198 ? 3.847 -14.117 -9.542 1.00 16.20 194 ALA A C 1
ATOM 1457 O O . ALA A 1 198 ? 3.911 -13.903 -10.762 1.00 15.79 194 ALA A O 1
ATOM 1459 N N . VAL A 1 199 ? 4.168 -15.297 -8.995 1.00 15.54 195 VAL A N 1
ATOM 1460 C CA . VAL A 1 199 ? 4.630 -16.419 -9.847 1.00 15.03 195 VAL A CA 1
ATOM 1461 C C . VAL A 1 199 ? 3.548 -16.849 -10.857 1.00 14.77 195 VAL A C 1
ATOM 1462 O O . VAL A 1 199 ? 3.859 -17.101 -12.038 1.00 14.71 195 VAL A O 1
ATOM 1466 N N . ALA A 1 200 ? 2.280 -16.906 -10.426 1.00 15.25 196 ALA A N 1
ATOM 1467 C CA . ALA A 1 200 ? 1.205 -17.288 -11.346 1.00 15.60 196 ALA A CA 1
ATOM 1468 C C . ALA A 1 200 ? 1.041 -16.234 -12.444 1.00 16.05 196 ALA A C 1
ATOM 1469 O O . ALA A 1 200 ? 0.877 -16.564 -13.619 1.00 15.94 196 ALA A O 1
ATOM 1471 N N . ALA A 1 201 ? 1.077 -14.965 -12.060 1.00 16.13 197 ALA A N 1
ATOM 1472 C CA . ALA A 1 201 ? 0.923 -13.880 -13.039 1.00 17.06 197 ALA A CA 1
ATOM 1473 C C . ALA A 1 201 ? 2.069 -13.915 -14.054 1.00 16.64 197 ALA A C 1
ATOM 1474 O O . ALA A 1 201 ? 1.869 -13.701 -15.249 1.00 17.42 197 ALA A O 1
ATOM 1476 N N . TYR A 1 202 ? 3.263 -14.187 -13.544 1.00 16.18 198 TYR A N 1
ATOM 1477 C CA . TYR A 1 202 ? 4.503 -14.170 -14.350 1.00 15.88 198 TYR A CA 1
ATOM 1478 C C . TYR A 1 202 ? 4.515 -15.329 -15.352 1.00 15.40 198 TYR A C 1
ATOM 1479 O O . TYR A 1 202 ? 4.778 -15.148 -16.546 1.00 15.19 198 TYR A O 1
ATOM 1488 N N . LEU A 1 203 ? 4.218 -16.525 -14.862 1.00 15.32 199 LEU A N 1
ATOM 1489 C CA . LEU A 1 203 ? 4.109 -17.680 -15.756 1.00 15.14 199 LEU A CA 1
ATOM 1490 C C . LEU A 1 203 ? 2.989 -17.532 -16.794 1.00 15.43 199 LEU A C 1
ATOM 1491 O O . LEU A 1 203 ? 3.198 -17.834 -17.961 1.00 15.43 199 LEU A O 1
ATOM 1496 N N . ASN A 1 204 ? 1.818 -17.049 -16.377 1.00 15.95 200 ASN A N 1
ATOM 1497 C CA . ASN A 1 204 ? 0.726 -16.804 -17.305 1.00 16.38 200 ASN A CA 1
ATOM 1498 C C . ASN A 1 204 ? 1.108 -15.787 -18.394 1.00 16.43 200 ASN A C 1
ATOM 1499 O O . ASN A 1 204 ? 0.776 -15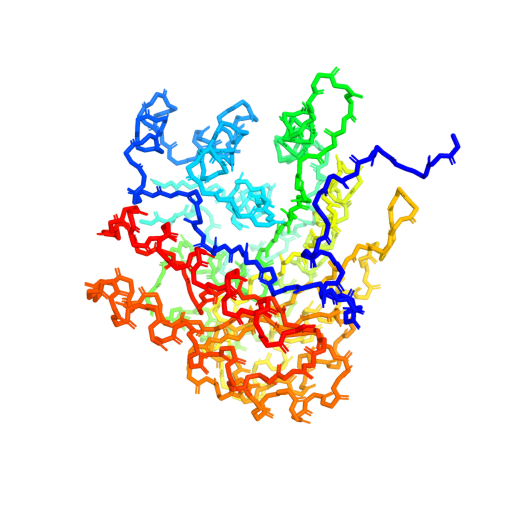.989 -19.562 1.00 16.56 200 ASN A O 1
ATOM 1504 N N . ALA A 1 205 ? 1.832 -14.733 -18.012 1.00 16.22 201 ALA A N 1
ATOM 1505 C CA . ALA A 1 205 ? 2.345 -13.757 -18.986 1.00 16.42 201 ALA A CA 1
ATOM 1506 C C . ALA A 1 205 ? 3.280 -14.422 -19.997 1.00 15.80 201 ALA A C 1
ATOM 1507 O O . ALA A 1 205 ? 3.178 -14.174 -21.195 1.00 15.89 201 ALA A O 1
ATOM 1509 N N . GLN A 1 206 ? 4.206 -15.240 -19.493 1.00 15.34 202 GLN A N 1
ATOM 1510 C CA . GLN A 1 206 ? 5.097 -16.019 -20.370 1.00 15.01 202 GLN A CA 1
ATOM 1511 C C . GLN A 1 206 ? 4.344 -16.942 -21.338 1.00 14.96 202 GLN A C 1
ATOM 1512 O O . GLN A 1 206 ? 4.709 -17.030 -22.522 1.00 15.08 202 GLN A O 1
ATOM 1518 N N . ILE A 1 207 ? 3.307 -17.625 -20.842 1.00 14.86 203 ILE A N 1
ATOM 1519 C CA . ILE A 1 207 ? 2.438 -18.481 -21.686 1.00 15.26 203 ILE A CA 1
ATOM 1520 C C . ILE A 1 207 ? 1.761 -17.648 -22.787 1.00 16.10 203 ILE A C 1
ATOM 1521 O O . ILE A 1 207 ? 1.782 -18.017 -23.978 1.00 16.06 203 ILE A O 1
ATOM 1526 N N . GLU A 1 208 ? 1.212 -16.493 -22.411 1.00 17.28 204 GLU A N 1
ATOM 1527 C CA . GLU A 1 208 ? 0.518 -15.661 -23.390 1.00 19.14 204 GLU A CA 1
ATOM 1528 C C . GLU A 1 208 ? 1.484 -15.191 -24.463 1.00 18.44 204 GLU A C 1
ATOM 1529 O O . GLU A 1 208 ? 1.085 -15.002 -25.606 1.00 19.35 204 GLU A O 1
ATOM 1535 N N . ALA A 1 209 ? 2.743 -14.995 -24.092 1.00 17.47 205 ALA A N 1
ATOM 1536 C CA . ALA A 1 209 ? 3.779 -14.538 -25.020 1.00 17.24 205 ALA A CA 1
ATOM 1537 C C . ALA A 1 209 ? 4.336 -15.674 -25.903 1.00 16.50 205 ALA A C 1
ATOM 1538 O O . ALA A 1 209 ? 4.988 -15.413 -26.914 1.00 16.77 205 ALA A O 1
ATOM 1540 N N . GLY A 1 210 ? 4.062 -16.927 -25.529 1.00 15.90 206 GLY A N 1
ATOM 1541 C CA . GLY A 1 210 ? 4.434 -18.069 -26.360 1.00 15.20 206 GLY A CA 1
ATOM 1542 C C . GLY A 1 210 ? 5.210 -19.206 -25.669 1.00 14.26 206 GLY A C 1
ATOM 1543 O O . GLY A 1 210 ? 5.667 -20.126 -26.356 1.00 14.59 206 GLY A O 1
ATOM 1544 N N . ALA A 1 211 ? 5.351 -19.182 -24.339 1.00 13.96 207 ALA A N 1
ATOM 1545 C CA . ALA A 1 211 ? 5.889 -20.376 -23.641 1.00 13.72 207 ALA A CA 1
ATOM 1546 C C . ALA A 1 211 ? 4.889 -21.527 -23.794 1.00 13.47 207 ALA A C 1
ATOM 1547 O O . ALA A 1 211 ? 3.686 -21.352 -23.582 1.00 13.79 207 ALA A O 1
ATOM 1549 N N . GLN A 1 212 ? 5.400 -22.693 -24.173 1.00 12.97 208 GLN A N 1
ATOM 1550 C CA . GLN A 1 212 ? 4.553 -23.863 -24.473 1.00 13.05 208 GLN A CA 1
ATOM 1551 C C . GLN A 1 212 ? 4.573 -24.905 -23.363 1.00 13.10 208 GLN A C 1
ATOM 1552 O O . GLN A 1 212 ? 3.752 -25.850 -23.379 1.00 13.40 208 GLN A O 1
ATOM 1558 N N . ALA A 1 213 ? 5.485 -24.729 -22.399 1.00 12.84 209 ALA A N 1
ATOM 1559 C CA . ALA A 1 213 ? 5.464 -25.520 -21.146 1.00 12.87 209 ALA A CA 1
ATOM 1560 C C . ALA A 1 213 ? 6.007 -24.574 -20.086 1.00 12.83 209 ALA A C 1
ATOM 1561 O O . ALA A 1 213 ? 6.739 -23.638 -20.429 1.00 12.82 209 ALA A O 1
ATOM 1563 N N . VAL A 1 214 ? 5.668 -24.794 -18.819 1.00 12.82 210 VAL A N 1
ATOM 1564 C CA . VAL A 1 214 ? 6.248 -23.947 -17.758 1.00 12.93 210 VAL A CA 1
ATOM 1565 C C . VAL A 1 214 ? 6.823 -24.799 -16.643 1.00 13.62 210 VAL A C 1
ATOM 1566 O O . VAL A 1 214 ? 6.282 -25.882 -16.309 1.00 13.52 210 VAL A O 1
ATOM 1570 N N . MET A 1 215 ? 7.947 -24.335 -16.099 1.00 13.39 211 MET A N 1
ATOM 1571 C CA . MET A 1 215 ? 8.621 -25.076 -15.048 1.00 13.99 211 MET A CA 1
ATOM 1572 C C . MET A 1 215 ? 8.813 -24.220 -13.818 1.00 13.97 211 MET A C 1
ATOM 1573 O O . MET A 1 215 ? 9.242 -23.065 -13.930 1.00 13.72 211 MET A O 1
ATOM 1578 N N . ILE A 1 216 ? 8.503 -24.807 -12.660 1.00 13.75 212 ILE A N 1
ATOM 1579 C CA . ILE A 1 216 ? 8.655 -24.142 -11.369 1.00 14.21 212 ILE A CA 1
ATOM 1580 C C . ILE A 1 216 ? 9.881 -24.764 -10.709 1.00 14.02 212 ILE A C 1
ATOM 1581 O O . ILE A 1 216 ? 9.915 -25.970 -10.414 1.00 14.62 212 ILE A O 1
ATOM 1586 N N . PHE A 1 217 ? 10.900 -23.941 -10.503 1.00 13.99 213 PHE A N 1
ATOM 1587 C CA . PHE A 1 217 ? 12.125 -24.353 -9.870 1.00 14.06 213 PHE A CA 1
ATOM 1588 C C . PHE A 1 217 ? 12.048 -24.111 -8.364 1.00 14.44 213 PHE A C 1
ATOM 1589 O O . PHE A 1 217 ? 12.188 -22.972 -7.911 1.00 13.63 213 PHE A O 1
ATOM 1597 N N . ASP A 1 218 ? 11.850 -25.179 -7.600 1.00 14.12 214 ASP A N 1
ATOM 1598 C CA . ASP A 1 218 ? 11.872 -25.098 -6.134 1.00 14.78 214 ASP A CA 1
ATOM 1599 C C . ASP A 1 218 ? 13.220 -25.594 -5.612 1.00 16.06 214 ASP A C 1
ATOM 1600 O O . ASP A 1 218 ? 13.309 -26.563 -4.841 1.00 15.88 214 ASP A O 1
ATOM 1605 N N . THR A 1 219 ? 14.276 -24.907 -6.036 1.00 17.23 215 THR A N 1
ATOM 1606 C CA . THR A 1 219 ? 15.636 -25.393 -5.799 1.00 19.43 215 THR A CA 1
ATOM 1607 C C . THR A 1 219 ? 15.961 -25.543 -4.314 1.00 19.74 215 THR A C 1
ATOM 1608 O O . THR A 1 219 ? 16.706 -26.431 -3.948 1.00 20.86 215 THR A O 1
ATOM 1612 N N . TRP A 1 220 ? 15.386 -24.682 -3.483 1.00 18.75 216 TRP A N 1
ATOM 1613 C CA . TRP A 1 220 ? 15.657 -24.715 -2.048 1.00 19.47 216 TRP A CA 1
ATOM 1614 C C . TRP A 1 220 ? 14.602 -25.336 -1.178 1.00 18.30 216 TRP A C 1
ATOM 1615 O O . TRP A 1 220 ? 14.743 -25.353 0.054 1.00 18.04 216 TRP A O 1
ATOM 1626 N N . GLY A 1 221 ? 13.582 -25.932 -1.794 1.00 17.13 217 GLY A N 1
ATOM 1627 C CA . GLY A 1 221 ? 12.546 -26.625 -1.024 1.00 16.34 217 GLY A CA 1
ATOM 1628 C C . GLY A 1 221 ? 13.072 -27.805 -0.233 1.00 15.89 217 GLY A C 1
ATOM 1629 O O . GLY A 1 221 ? 12.556 -28.125 0.859 1.00 15.04 217 GLY A O 1
ATOM 1630 N N . GLY A 1 222 ? 14.109 -28.443 -0.769 1.00 15.92 218 GLY A N 1
ATOM 1631 C CA . GLY A 1 222 ? 14.707 -29.592 -0.103 1.00 15.83 218 GLY A CA 1
ATOM 1632 C C . GLY A 1 222 ? 15.527 -29.267 1.142 1.00 15.73 218 GLY A C 1
ATOM 1633 O O . GLY A 1 222 ? 15.979 -30.178 1.827 1.00 16.66 218 GLY A O 1
ATOM 1634 N N . ALA A 1 223 ? 15.726 -27.979 1.428 1.00 15.59 219 ALA A N 1
ATOM 1635 C CA . ALA A 1 223 ? 16.354 -27.570 2.702 1.00 15.77 219 ALA A CA 1
ATOM 1636 C C . ALA A 1 223 ? 15.363 -27.684 3.866 1.00 15.05 219 ALA A C 1
ATOM 1637 O O . ALA A 1 223 ? 15.780 -27.696 5.031 1.00 15.69 219 ALA A O 1
ATOM 1639 N N . LEU A 1 224 ? 14.061 -27.774 3.571 1.00 14.45 220 LEU A N 1
ATOM 1640 C CA . LEU A 1 224 ? 13.027 -27.762 4.634 1.00 14.56 220 LEU A CA 1
ATOM 1641 C C . LEU A 1 224 ? 12.722 -29.115 5.272 1.00 14.59 220 LEU A C 1
ATOM 1642 O O . LEU A 1 224 ? 12.723 -30.138 4.587 1.00 14.05 220 LEU A O 1
ATOM 1647 N N . ALA A 1 225 ? 12.432 -29.094 6.579 1.00 14.12 221 ALA A N 1
ATOM 1648 C CA . ALA A 1 225 ? 11.982 -30.300 7.284 1.00 14.70 221 ALA A CA 1
ATOM 1649 C C . ALA A 1 225 ? 10.650 -30.807 6.747 1.00 15.46 221 ALA A C 1
ATOM 1650 O O . ALA A 1 225 ? 9.842 -30.041 6.236 1.00 15.36 221 ALA A O 1
ATOM 1652 N N . ASP A 1 226 ? 10.427 -32.104 6.854 1.00 16.14 222 ASP A N 1
ATOM 1653 C CA . ASP A 1 226 ? 9.082 -32.607 6.589 1.00 17.50 222 ASP A CA 1
ATOM 1654 C C . ASP A 1 226 ? 8.082 -31.799 7.442 1.00 17.46 222 ASP A C 1
ATOM 1655 O O . ASP A 1 226 ? 8.383 -31.406 8.566 1.00 18.07 222 ASP A O 1
ATOM 1660 N N . GLY A 1 227 ? 6.914 -31.508 6.892 1.00 17.26 223 GLY A N 1
ATOM 1661 C CA . GLY A 1 227 ? 5.961 -30.635 7.571 1.00 17.34 223 GLY A CA 1
ATOM 1662 C C . GLY A 1 227 ? 6.155 -29.195 7.120 1.00 16.86 223 GLY A C 1
ATOM 1663 O O . GLY A 1 227 ? 5.260 -28.610 6.493 1.00 17.04 223 GLY A O 1
ATOM 1664 N N . ALA A 1 228 ? 7.321 -28.632 7.443 1.00 15.86 224 ALA A N 1
ATOM 1665 C CA . ALA A 1 228 ? 7.704 -27.294 6.968 1.00 15.46 224 ALA A CA 1
ATOM 1666 C C . ALA A 1 228 ? 7.693 -27.236 5.431 1.00 15.20 224 ALA A C 1
ATOM 1667 O O . ALA A 1 228 ? 7.314 -26.227 4.859 1.00 15.20 224 ALA A O 1
ATOM 1669 N N . TYR A 1 229 ? 8.120 -28.316 4.769 1.00 14.57 225 TYR A N 1
ATOM 1670 C CA . TYR A 1 229 ? 8.156 -28.314 3.292 1.00 14.41 225 TYR A CA 1
ATOM 1671 C C . TYR A 1 229 ? 6.756 -28.112 2.737 1.00 14.72 225 TYR A C 1
ATOM 1672 O O . TYR A 1 229 ? 6.533 -27.283 1.854 1.00 14.45 225 TYR A O 1
ATOM 1681 N N . GLN A 1 230 ? 5.802 -28.846 3.307 1.00 15.74 226 GLN A N 1
ATOM 1682 C CA . GLN A 1 230 ? 4.435 -28.783 2.839 1.00 17.05 226 GLN A CA 1
ATOM 1683 C C . GLN A 1 230 ? 3.819 -27.416 3.143 1.00 17.23 226 GLN A C 1
ATOM 1684 O O . GLN A 1 230 ? 3.151 -26.845 2.293 1.00 17.63 226 GLN A O 1
ATOM 1690 N N . ARG A 1 231 ? 4.042 -26.908 4.355 1.00 17.48 227 ARG A N 1
ATOM 1691 C CA . ARG A 1 231 ? 3.446 -25.651 4.793 1.00 17.88 227 ARG A CA 1
ATOM 1692 C C . ARG A 1 231 ? 4.047 -24.435 4.105 1.00 17.96 227 ARG A C 1
ATOM 1693 O O . ARG A 1 231 ? 3.319 -23.500 3.811 1.00 19.19 227 ARG A O 1
ATOM 1695 N N . PHE A 1 232 ? 5.357 -24.444 3.845 1.00 16.92 228 PHE A N 1
ATOM 1696 C CA . PHE A 1 232 ? 6.034 -23.208 3.379 1.00 16.62 228 PHE A CA 1
ATOM 1697 C C . PHE A 1 232 ? 6.406 -23.231 1.897 1.00 15.91 228 PHE A C 1
ATOM 1698 O O . PHE A 1 232 ? 6.697 -22.183 1.311 1.00 15.85 228 PHE A O 1
ATOM 1706 N N . SER A 1 233 ? 6.413 -24.426 1.307 1.00 15.48 229 SER A N 1
ATOM 1707 C CA . SER A 1 233 ? 6.739 -24.560 -0.133 1.00 15.06 229 SER A CA 1
ATOM 1708 C C . SER A 1 233 ? 5.603 -25.191 -0.933 1.00 15.28 229 SER A C 1
ATOM 1709 O O . SER A 1 233 ? 5.024 -24.542 -1.836 1.00 15.44 229 SER A O 1
ATOM 1712 N N . LEU A 1 234 ? 5.252 -26.431 -0.589 1.00 15.95 230 LEU A N 1
ATOM 1713 C CA . LEU A 1 234 ? 4.333 -27.214 -1.432 1.00 16.94 230 LEU A CA 1
ATOM 1714 C C . LEU A 1 234 ? 2.962 -26.565 -1.586 1.00 17.41 230 LEU A C 1
ATOM 1715 O O . LEU A 1 234 ? 2.435 -26.486 -2.700 1.00 17.12 230 LEU A O 1
ATOM 1720 N N . ASP A 1 235 ? 2.393 -26.088 -0.480 1.00 17.63 231 ASP A N 1
ATOM 1721 C CA . ASP A 1 235 ? 1.060 -25.466 -0.527 1.00 18.06 231 ASP A CA 1
ATOM 1722 C C . ASP A 1 235 ? 1.049 -24.285 -1.504 1.00 17.22 231 ASP A C 1
ATOM 1723 O O . ASP A 1 235 ? 0.032 -24.005 -2.149 1.00 16.81 231 ASP A O 1
ATOM 1728 N N . TYR A 1 236 ? 2.170 -23.575 -1.573 1.00 16.21 232 TYR A N 1
ATOM 1729 C CA . TYR A 1 236 ? 2.301 -22.419 -2.475 1.00 15.97 232 TYR A CA 1
ATOM 1730 C C . TYR A 1 236 ? 2.554 -22.800 -3.936 1.00 15.71 232 TYR A C 1
ATOM 1731 O O . TYR A 1 236 ? 2.114 -22.089 -4.862 1.00 15.89 232 TYR A O 1
ATOM 1740 N N . ILE A 1 237 ? 3.224 -23.925 -4.147 1.00 15.44 233 ILE A N 1
ATOM 1741 C CA . ILE A 1 237 ? 3.294 -24.523 -5.507 1.00 15.48 233 ILE A CA 1
ATOM 1742 C C . ILE A 1 237 ? 1.891 -24.871 -5.980 1.00 16.23 233 ILE A C 1
ATOM 1743 O O . ILE A 1 237 ? 1.512 -24.505 -7.095 1.00 15.33 233 ILE A O 1
ATOM 1748 N N . ARG A 1 238 ? 1.119 -25.527 -5.112 1.00 17.26 234 ARG A N 1
ATOM 1749 C CA . ARG A 1 238 ? -0.285 -25.835 -5.444 1.00 18.89 234 ARG A CA 1
ATOM 1750 C C . ARG A 1 238 ? -1.107 -24.567 -5.772 1.00 18.63 234 ARG A C 1
ATOM 1751 O O . ARG A 1 238 ? -1.883 -24.551 -6.742 1.00 18.93 234 ARG A O 1
ATOM 1759 N N . ARG A 1 239 ? -0.964 -23.530 -4.946 1.00 18.33 235 ARG A N 1
ATOM 1760 C CA . ARG A 1 239 ? -1.643 -22.236 -5.183 1.00 18.23 235 ARG A CA 1
ATOM 1761 C C . ARG A 1 239 ? -1.309 -21.624 -6.547 1.00 18.02 235 ARG A C 1
ATOM 1762 O O . ARG A 1 239 ? -2.189 -21.069 -7.228 1.00 18.10 235 ARG A O 1
ATOM 1764 N N . VAL A 1 240 ? -0.039 -21.708 -6.937 1.00 16.35 236 VAL A N 1
ATOM 1765 C CA . VAL A 1 240 ? 0.390 -21.249 -8.269 1.00 16.30 236 VAL A CA 1
ATOM 1766 C C . VAL A 1 240 ? -0.297 -22.087 -9.360 1.00 16.26 236 VAL A C 1
ATOM 1767 O O . VAL A 1 240 ? -0.899 -21.539 -10.284 1.00 16.60 236 VAL A O 1
ATOM 1771 N N . VAL A 1 241 ? -0.197 -23.414 -9.255 1.00 16.32 237 VAL A N 1
ATOM 1772 C CA . VAL A 1 241 ? -0.723 -24.305 -10.313 1.00 16.65 237 VAL A CA 1
ATOM 1773 C C . VAL A 1 241 ? -2.232 -24.146 -10.519 1.00 17.31 237 VAL A C 1
ATOM 1774 O O . VAL A 1 241 ? -2.725 -24.201 -11.662 1.00 17.06 237 VAL A O 1
ATOM 1778 N N . ALA A 1 242 ? -2.940 -23.903 -9.422 1.00 17.90 238 ALA A N 1
ATOM 1779 C CA . ALA A 1 242 ? -4.385 -23.719 -9.439 1.00 19.28 238 ALA A CA 1
ATOM 1780 C C . ALA A 1 242 ? -4.788 -22.498 -10.276 1.00 20.22 238 ALA A C 1
ATOM 1781 O O . ALA A 1 242 ? -5.934 -22.396 -10.753 1.00 21.64 238 ALA A O 1
ATOM 1783 N N . GLN A 1 243 ? -3.852 -21.570 -10.436 1.00 20.06 239 GLN A N 1
ATOM 1784 C CA . GLN A 1 243 ? -4.087 -20.296 -11.126 1.00 20.48 239 GLN A CA 1
ATOM 1785 C C . GLN A 1 243 ? -3.434 -20.175 -12.491 1.00 19.91 239 GLN A C 1
ATOM 1786 O O . GLN A 1 243 ? -3.519 -19.116 -13.120 1.00 20.02 239 GLN A O 1
ATOM 1792 N N . LEU A 1 244 ? -2.782 -21.239 -12.944 1.00 19.54 240 LEU A N 1
ATOM 1793 C CA . LEU A 1 244 ? -2.096 -21.250 -14.247 1.00 19.32 240 LEU A CA 1
ATOM 1794 C C . LEU A 1 244 ? -3.021 -21.510 -15.426 1.00 19.78 240 LEU A C 1
ATOM 1795 O O . LEU A 1 244 ? -3.917 -22.347 -15.342 1.00 19.89 240 LEU A O 1
ATOM 1800 N N . LYS A 1 245 ? -2.764 -20.832 -16.544 1.00 19.68 241 LYS A N 1
ATOM 1801 C CA . LYS A 1 245 ? -3.374 -21.212 -17.817 1.00 20.79 241 LYS A CA 1
ATOM 1802 C C . LYS A 1 245 ? -2.920 -22.620 -18.173 1.00 20.48 241 LYS A C 1
ATOM 1803 O O . LYS A 1 245 ? -1.730 -22.910 -18.135 1.00 20.48 241 LYS A O 1
ATOM 1809 N N . ARG A 1 246 ? -3.854 -23.508 -18.478 1.00 21.14 242 ARG A N 1
ATOM 1810 C CA . ARG A 1 246 ? -3.467 -24.893 -18.785 1.00 21.57 242 ARG A CA 1
ATOM 1811 C C . ARG A 1 246 ? -3.495 -25.173 -20.282 1.00 20.98 242 ARG A C 1
ATOM 1812 O O . ARG A 1 246 ? -3.043 -26.228 -20.725 1.00 21.49 242 ARG A O 1
ATOM 1820 N N . GLU A 1 247 ? -4.015 -24.222 -21.057 1.00 21.24 243 GLU A N 1
ATOM 1821 C CA . GLU A 1 247 ? -4.067 -24.341 -22.518 1.00 20.36 243 GLU A CA 1
ATOM 1822 C C . GLU A 1 247 ? -3.723 -22.998 -23.177 1.00 20.47 243 GLU A C 1
ATOM 1823 O O . GLU A 1 247 ? -3.966 -21.937 -22.600 1.00 20.60 243 GLU A O 1
ATOM 1825 N N . HIS A 1 248 ? -3.167 -23.056 -24.384 1.00 19.49 244 HIS A N 1
ATOM 1826 C CA . HIS A 1 248 ? -2.855 -21.854 -25.167 1.00 19.29 244 HIS A CA 1
ATOM 1827 C C . HIS A 1 248 ? -2.572 -22.229 -26.583 1.00 19.03 244 HIS A C 1
ATOM 1828 O O . HIS A 1 248 ? -1.958 -23.269 -26.840 1.00 19.15 244 HIS A O 1
ATOM 1835 N N . ASP A 1 249 ? -3.020 -21.391 -27.537 1.00 19.90 245 ASP A N 1
ATOM 1836 C CA . ASP A 1 249 ? -2.810 -21.667 -28.974 1.00 19.96 245 ASP A CA 1
ATOM 1837 C C . ASP A 1 249 ? -3.273 -23.071 -29.399 1.00 20.48 245 ASP A C 1
ATOM 1838 O O . ASP A 1 249 ? -2.644 -23.709 -30.254 1.00 21.28 245 ASP A O 1
ATOM 1843 N N . GLY A 1 250 ? -4.355 -23.547 -28.785 1.00 21.07 246 GLY A N 1
ATOM 1844 C CA . GLY A 1 250 ? -4.958 -24.838 -29.131 1.00 21.89 246 GLY A CA 1
ATOM 1845 C C . GLY A 1 250 ? -4.272 -26.061 -28.561 1.00 21.53 246 GLY A C 1
ATOM 1846 O O . GLY A 1 250 ? -4.581 -27.175 -28.959 1.00 22.53 246 GLY A O 1
ATOM 1847 N N . ALA A 1 251 ? -3.299 -25.854 -27.681 1.00 20.48 247 ALA A N 1
ATOM 1848 C CA . ALA A 1 251 ? -2.568 -26.966 -27.076 1.00 20.19 247 ALA A CA 1
ATOM 1849 C C . ALA A 1 251 ? -2.542 -26.882 -25.563 1.00 19.24 247 ALA A C 1
ATOM 1850 O O . ALA A 1 251 ? -2.542 -25.801 -24.999 1.00 18.73 247 ALA A O 1
ATOM 1852 N N . ARG A 1 252 ? -2.525 -28.038 -24.903 1.00 19.40 248 ARG A N 1
ATOM 1853 C CA . ARG A 1 252 ? -2.189 -28.089 -23.491 1.00 19.14 248 ARG A CA 1
ATOM 1854 C C . ARG A 1 252 ? -0.787 -27.499 -23.272 1.00 17.59 248 ARG A C 1
ATOM 1855 O O . ARG A 1 252 ? 0.151 -27.729 -24.079 1.00 17.14 248 ARG A O 1
ATOM 1863 N N . VAL A 1 253 ? -0.673 -26.701 -22.216 1.00 16.51 249 VAL A N 1
ATOM 1864 C CA . VAL A 1 253 ? 0.616 -26.154 -21.759 1.00 15.41 249 VAL A CA 1
ATOM 1865 C C . VAL A 1 253 ? 0.989 -26.948 -20.508 1.00 15.09 249 VAL A C 1
ATOM 1866 O O . VAL A 1 253 ? 0.440 -26.706 -19.427 1.00 15.18 249 VAL A O 1
ATOM 1870 N N . PRO A 1 254 ? 1.910 -27.924 -20.639 1.00 14.63 250 PRO A N 1
ATOM 1871 C CA . PRO A 1 254 ? 2.240 -28.734 -19.462 1.00 14.73 250 PRO A CA 1
ATOM 1872 C C . PRO A 1 254 ? 2.956 -27.912 -18.397 1.00 14.26 250 PRO A C 1
ATOM 1873 O O . PRO A 1 254 ? 3.797 -27.066 -18.734 1.00 14.32 250 PRO A O 1
ATOM 1877 N N . ALA A 1 255 ? 2.648 -28.187 -17.133 1.00 13.73 251 ALA A N 1
ATOM 1878 C CA . ALA A 1 255 ? 3.338 -27.574 -15.987 1.00 13.42 251 ALA A CA 1
ATOM 1879 C C . ALA A 1 255 ? 4.238 -28.577 -15.258 1.00 13.33 251 ALA A C 1
ATOM 1880 O O . ALA A 1 255 ? 3.818 -29.711 -14.985 1.00 13.82 251 ALA A O 1
ATOM 1882 N N . ILE A 1 256 ? 5.476 -28.167 -14.968 1.00 12.92 252 ILE A N 1
ATOM 1883 C CA . ILE A 1 256 ? 6.487 -29.025 -14.320 1.00 12.83 252 ILE A CA 1
ATOM 1884 C C . ILE A 1 256 ? 6.865 -28.388 -12.995 1.00 12.51 252 ILE A C 1
ATOM 1885 O O . ILE A 1 256 ? 7.065 -27.165 -12.945 1.00 12.26 252 ILE A O 1
ATOM 1890 N N . ALA A 1 257 ? 6.964 -29.183 -11.926 1.00 12.37 253 ALA A N 1
ATOM 1891 C CA . ALA A 1 257 ? 7.565 -28.699 -10.668 1.00 12.71 253 ALA A CA 1
ATOM 1892 C C . ALA A 1 257 ? 8.760 -29.545 -10.274 1.00 13.16 253 ALA A C 1
ATOM 1893 O O . ALA A 1 257 ? 8.720 -30.779 -10.335 1.00 13.42 253 ALA A O 1
ATOM 1895 N N . PHE A 1 258 ? 9.803 -28.886 -9.763 1.00 13.44 254 PHE A N 1
ATOM 1896 C CA . PHE A 1 258 ? 11.012 -29.583 -9.371 1.00 13.92 254 PHE A CA 1
ATOM 1897 C C . PHE A 1 258 ? 11.486 -29.049 -8.032 1.00 14.17 254 PHE A C 1
ATOM 1898 O O . PHE A 1 258 ? 11.893 -27.894 -7.944 1.00 13.21 254 PHE A O 1
ATOM 1906 N N . THR A 1 259 ? 11.372 -29.878 -6.990 1.00 14.60 255 THR A N 1
ATOM 1907 C CA . THR A 1 259 ? 12.024 -29.580 -5.704 1.00 15.21 255 THR A CA 1
ATOM 1908 C C . THR A 1 259 ? 13.275 -30.456 -5.630 1.00 15.89 255 THR A C 1
ATOM 1909 O O . THR A 1 259 ? 13.170 -31.699 -5.529 1.00 15.81 255 THR A O 1
ATOM 1913 N N . LYS A 1 260 ? 14.456 -29.835 -5.683 1.00 16.75 256 LYS A N 1
ATOM 1914 C CA . LYS A 1 260 ? 15.701 -30.577 -5.556 1.00 18.13 256 LYS A CA 1
ATOM 1915 C C . LYS A 1 260 ? 15.760 -31.076 -4.121 1.00 17.51 256 LYS A C 1
ATOM 1916 O O . LYS A 1 260 ? 15.449 -30.325 -3.193 1.00 16.56 256 LYS A O 1
ATOM 1922 N N . GLY A 1 261 ? 16.121 -32.343 -3.948 1.00 17.74 257 GLY A N 1
ATOM 1923 C CA . GLY A 1 261 ? 16.107 -32.936 -2.618 1.00 18.11 257 GLY A CA 1
ATOM 1924 C C . GLY A 1 261 ? 14.713 -33.333 -2.169 1.00 17.87 257 GLY A C 1
ATOM 1925 O O . GLY A 1 261 ? 14.504 -33.646 -0.999 1.00 18.06 257 GLY A O 1
ATOM 1926 N N . GLY A 1 262 ? 13.761 -33.340 -3.093 1.00 17.27 258 GLY A N 1
ATOM 1927 C CA . GLY A 1 262 ? 12.352 -33.561 -2.757 1.00 17.49 258 GLY A CA 1
ATOM 1928 C C . GLY A 1 262 ? 11.796 -34.958 -3.027 1.00 18.09 258 GLY A C 1
ATOM 1929 O O . GLY A 1 262 ? 10.572 -35.130 -3.130 1.00 18.06 258 GLY A O 1
ATOM 1930 N N . GLY A 1 263 ? 12.688 -35.950 -3.120 1.00 19.11 259 GLY A N 1
ATOM 1931 C CA . GLY A 1 263 ? 12.324 -37.321 -3.498 1.00 19.96 259 GLY A CA 1
ATOM 1932 C C . GLY A 1 263 ? 11.347 -38.003 -2.559 1.00 20.26 259 GLY A C 1
ATOM 1933 O O . GLY A 1 263 ? 10.544 -38.843 -2.986 1.00 20.52 259 GLY A O 1
ATOM 1934 N N . LEU A 1 264 ? 11.401 -37.632 -1.282 1.00 19.43 260 LEU A N 1
ATOM 1935 C CA . LEU A 1 264 ? 10.471 -38.174 -0.288 1.00 20.00 260 LEU A CA 1
ATOM 1936 C C . LEU A 1 264 ? 9.053 -37.645 -0.468 1.00 19.61 260 LEU A C 1
ATOM 1937 O O . LEU A 1 264 ? 8.099 -38.248 0.016 1.00 19.83 260 LEU A O 1
ATOM 1942 N N . TRP A 1 265 ? 8.917 -36.512 -1.150 1.00 18.70 261 TRP A N 1
ATOM 1943 C CA . TRP A 1 265 ? 7.625 -35.877 -1.314 1.00 18.58 261 TRP A CA 1
ATOM 1944 C C . TRP A 1 265 ? 7.056 -35.994 -2.706 1.00 18.74 261 TRP A C 1
ATOM 1945 O O . TRP A 1 265 ? 6.214 -35.174 -3.115 1.00 18.78 261 TRP A O 1
ATOM 1956 N N . LEU A 1 266 ? 7.517 -36.989 -3.462 1.00 18.48 262 LEU A N 1
ATOM 1957 C CA . LEU A 1 266 ? 7.095 -37.135 -4.848 1.00 18.33 262 LEU A CA 1
ATOM 1958 C C . LEU A 1 266 ? 5.578 -37.284 -4.963 1.00 18.48 262 LEU A C 1
ATOM 1959 O O . LEU A 1 266 ? 4.944 -36.661 -5.829 1.00 17.95 262 LEU A O 1
ATOM 1964 N N . GLU A 1 267 ? 4.992 -38.102 -4.096 1.00 19.46 263 GLU A N 1
ATOM 1965 C CA . GLU A 1 267 ? 3.549 -38.325 -4.177 1.00 21.18 263 GLU A CA 1
ATOM 1966 C C . GLU A 1 267 ? 2.808 -37.019 -3.921 1.00 21.37 263 GLU A C 1
ATOM 1967 O O . GLU A 1 267 ? 1.819 -36.724 -4.604 1.00 23.85 263 GLU A O 1
ATOM 1973 N N . ASP A 1 268 ? 3.305 -36.234 -2.962 1.00 21.22 264 ASP A N 1
ATOM 1974 C CA . ASP A 1 268 ? 2.708 -34.937 -2.605 1.00 22.21 264 ASP A CA 1
ATOM 1975 C C . ASP A 1 268 ? 2.774 -33.971 -3.802 1.00 20.83 264 ASP A C 1
ATOM 1976 O O . ASP A 1 268 ? 1.770 -33.331 -4.170 1.00 21.05 264 ASP A O 1
ATOM 1981 N N . LEU A 1 269 ? 3.949 -33.906 -4.424 1.00 19.53 265 LEU A N 1
ATOM 1982 C CA . LEU A 1 269 ? 4.165 -33.030 -5.577 1.00 19.47 265 LEU A CA 1
ATOM 1983 C C . LEU A 1 269 ? 3.274 -33.468 -6.737 1.00 18.78 265 LEU A C 1
ATOM 1984 O O . LEU A 1 269 ? 2.745 -32.641 -7.457 1.00 18.29 265 LEU A O 1
ATOM 1989 N N . ALA A 1 270 ? 3.106 -34.779 -6.892 1.00 18.75 266 ALA A N 1
ATOM 1990 C CA . ALA A 1 270 ? 2.358 -35.331 -8.014 1.00 19.78 266 ALA A CA 1
ATOM 1991 C C . ALA A 1 270 ? 0.865 -35.117 -7.850 1.00 20.62 266 ALA A C 1
ATOM 1992 O O . ALA A 1 270 ? 0.110 -35.289 -8.815 1.00 22.78 266 ALA A O 1
ATOM 1994 N N . ALA A 1 271 ? 0.450 -34.726 -6.651 1.00 20.36 267 ALA A N 1
ATOM 1995 C CA . ALA A 1 271 ? -0.955 -34.434 -6.374 1.00 21.13 267 ALA A CA 1
ATOM 1996 C C . ALA A 1 271 ? -1.299 -32.934 -6.415 1.00 21.36 267 ALA A C 1
ATOM 1997 O O . ALA A 1 271 ? -2.455 -32.545 -6.139 1.00 23.51 267 ALA A O 1
ATOM 1999 N N . THR A 1 272 ? -0.327 -32.092 -6.775 1.00 20.50 268 THR A N 1
ATOM 2000 C CA . THR A 1 272 ? -0.555 -30.647 -6.827 1.00 19.96 268 THR A CA 1
ATOM 2001 C C . THR A 1 272 ? -1.316 -30.157 -8.054 1.00 19.36 268 THR A C 1
ATOM 2002 O O . THR A 1 272 ? -1.764 -29.008 -8.089 1.00 20.14 268 THR A O 1
ATOM 2006 N N . GLY A 1 273 ? -1.440 -31.010 -9.060 1.00 17.82 269 GLY A N 1
ATOM 2007 C CA . GLY A 1 273 ? -2.067 -30.614 -10.320 1.00 17.32 269 GLY A CA 1
ATOM 2008 C C . GLY A 1 273 ? -1.076 -30.433 -11.471 1.00 16.53 269 GLY A C 1
ATOM 2009 O O . GLY A 1 273 ? -1.479 -30.229 -12.603 1.00 16.84 269 GLY A O 1
ATOM 2010 N N . VAL A 1 274 ? 0.221 -30.506 -11.179 1.00 15.48 270 VAL A N 1
ATOM 2011 C CA . VAL A 1 274 ? 1.229 -30.415 -12.255 1.00 15.16 270 VAL A CA 1
ATOM 2012 C C . VAL A 1 274 ? 1.099 -31.593 -13.210 1.00 14.73 270 VAL A C 1
ATOM 2013 O O . VAL A 1 274 ? 0.553 -32.626 -12.834 1.00 15.05 270 VAL A O 1
ATOM 2017 N N . ASP A 1 275 ? 1.598 -31.434 -14.436 1.00 13.96 271 ASP A N 1
ATOM 2018 C CA . ASP A 1 275 ? 1.658 -32.522 -15.378 1.00 14.06 271 ASP A CA 1
ATOM 2019 C C . ASP A 1 275 ? 2.895 -33.393 -15.185 1.00 13.24 271 ASP A C 1
ATOM 2020 O O . ASP A 1 275 ? 2.893 -34.563 -15.555 1.00 12.82 271 ASP A O 1
ATOM 2025 N N . ALA A 1 276 ? 3.934 -32.821 -14.584 1.00 12.80 272 ALA A N 1
ATOM 2026 C CA . ALA A 1 276 ? 5.246 -33.479 -14.521 1.00 12.36 272 ALA A CA 1
ATOM 2027 C C . ALA A 1 276 ? 6.018 -33.040 -13.274 1.00 12.26 272 ALA A C 1
ATOM 2028 O O . ALA A 1 276 ? 5.869 -31.903 -12.808 1.00 12.27 272 ALA A O 1
ATOM 2030 N N . VAL A 1 277 ? 6.821 -33.947 -12.729 1.00 12.01 273 VAL A N 1
ATOM 2031 C CA . VAL A 1 277 ? 7.653 -33.652 -11.564 1.00 12.10 273 VAL A CA 1
ATOM 2032 C C . VAL A 1 277 ? 9.131 -33.921 -11.921 1.00 12.10 273 VAL A C 1
ATOM 2033 O O . VAL A 1 277 ? 9.458 -34.986 -12.473 1.00 11.74 273 VAL A O 1
ATOM 2037 N N . GLY A 1 278 ? 10.001 -32.962 -11.607 1.00 12.16 274 GLY A N 1
ATOM 2038 C CA . GLY A 1 278 ? 11.465 -33.127 -11.810 1.00 12.38 274 GLY A CA 1
ATOM 2039 C C . GLY A 1 278 ? 12.076 -33.878 -10.639 1.00 13.29 274 GLY A C 1
ATOM 2040 O O . GLY A 1 278 ? 11.594 -33.772 -9.510 1.00 13.92 274 GLY A O 1
ATOM 2041 N N . LEU A 1 279 ? 13.146 -34.629 -10.894 1.00 13.43 275 LEU A N 1
ATOM 2042 C CA . LEU A 1 279 ? 13.784 -35.452 -9.860 1.00 14.44 275 LEU A CA 1
ATOM 2043 C C . LEU A 1 279 ? 15.270 -35.282 -9.893 1.00 14.68 275 LEU A C 1
ATOM 2044 O O . LEU A 1 279 ? 15.850 -35.100 -10.956 1.00 15.05 275 LEU A O 1
ATOM 2049 N N . ASP A 1 280 ? 15.901 -35.400 -8.732 1.00 15.88 276 ASP A N 1
ATOM 2050 C CA . ASP A 1 280 ? 17.365 -35.412 -8.715 1.00 16.40 276 ASP A CA 1
ATOM 2051 C C . ASP A 1 280 ? 17.893 -36.833 -8.744 1.00 15.96 276 ASP A C 1
ATOM 2052 O O . ASP A 1 280 ? 17.120 -37.808 -8.727 1.00 15.60 276 ASP A O 1
ATOM 2057 N N . TRP A 1 281 ? 19.229 -36.958 -8.752 1.00 15.88 277 TRP A N 1
ATOM 2058 C CA . TRP A 1 281 ? 19.875 -38.235 -9.038 1.00 16.32 277 TRP A CA 1
ATOM 2059 C C . TRP A 1 281 ? 19.779 -39.256 -7.945 1.00 16.29 277 TRP A C 1
ATOM 2060 O O . TRP A 1 281 ? 20.021 -40.442 -8.194 1.00 16.57 277 TRP A O 1
ATOM 2071 N N . THR A 1 282 ? 19.399 -38.841 -6.735 1.00 16.61 278 THR A N 1
ATOM 2072 C CA . THR A 1 282 ? 19.283 -39.809 -5.628 1.00 17.05 278 THR A CA 1
ATOM 2073 C C . THR A 1 282 ? 18.037 -40.689 -5.764 1.00 17.88 278 THR A C 1
ATOM 2074 O O . THR A 1 282 ? 17.944 -41.736 -5.119 1.00 17.95 278 THR A O 1
ATOM 2078 N N . VAL A 1 283 ? 17.097 -40.285 -6.621 1.00 17.47 279 VAL A N 1
ATOM 2079 C CA . VAL A 1 283 ? 15.831 -41.004 -6.749 1.00 18.25 279 VAL A CA 1
ATOM 2080 C C . VAL A 1 283 ? 15.932 -42.152 -7.748 1.00 18.14 279 VAL A C 1
ATOM 2081 O O . VAL A 1 283 ? 16.434 -41.974 -8.858 1.00 18.38 279 VAL A O 1
ATOM 2085 N N . ASN A 1 284 ? 15.475 -43.336 -7.358 1.00 18.25 280 ASN A N 1
ATOM 2086 C CA . ASN A 1 284 ? 15.393 -44.412 -8.333 1.00 18.68 280 ASN A CA 1
ATOM 2087 C C . ASN A 1 284 ? 14.267 -44.093 -9.294 1.00 17.75 280 ASN A C 1
ATOM 2088 O O . ASN A 1 284 ? 13.112 -44.045 -8.888 1.00 18.29 280 ASN A O 1
ATOM 2093 N N . LEU A 1 285 ? 14.596 -43.869 -10.564 1.00 17.55 281 LEU A N 1
ATOM 2094 C CA . LEU A 1 285 ? 13.600 -43.418 -11.540 1.00 16.94 281 LEU A CA 1
ATOM 2095 C C . LEU A 1 285 ? 12.460 -44.432 -11.773 1.00 16.82 281 LEU A C 1
ATOM 2096 O O . LEU A 1 285 ? 11.284 -44.059 -11.845 1.00 16.16 281 LEU A O 1
ATOM 2101 N N . GLY A 1 286 ? 12.807 -45.720 -11.872 1.00 16.19 282 GLY A N 1
ATOM 2102 C CA . GLY A 1 286 ? 11.788 -46.764 -12.015 1.00 16.56 282 GLY A CA 1
ATOM 2103 C C . GLY A 1 286 ? 10.846 -46.835 -10.825 1.00 16.71 282 GLY A C 1
ATOM 2104 O O . GLY A 1 286 ? 9.640 -46.988 -10.995 1.00 16.39 282 GLY A O 1
ATOM 2105 N N . ARG A 1 287 ? 11.399 -46.740 -9.613 1.00 17.24 283 ARG A N 1
ATOM 2106 C CA . ARG A 1 287 ? 10.563 -46.739 -8.406 1.00 17.49 283 ARG A CA 1
ATOM 2107 C C . ARG A 1 287 ? 9.651 -45.510 -8.365 1.00 17.46 283 ARG A C 1
ATOM 2108 O O . ARG A 1 287 ? 8.489 -45.589 -7.936 1.00 18.13 283 ARG A O 1
ATOM 2110 N N . ALA A 1 288 ? 10.175 -44.377 -8.817 1.00 17.33 284 ALA A N 1
ATOM 2111 C CA . ALA A 1 288 ? 9.402 -43.149 -8.848 1.00 17.15 284 ALA A CA 1
ATOM 2112 C C . ALA A 1 288 ? 8.229 -43.292 -9.814 1.00 17.09 284 ALA A C 1
ATOM 2113 O O . ALA A 1 288 ? 7.106 -42.861 -9.521 1.00 16.86 284 ALA A O 1
ATOM 2115 N N . ARG A 1 289 ? 8.493 -43.904 -10.968 1.00 17.47 285 ARG A N 1
ATOM 2116 C CA . ARG A 1 289 ? 7.438 -44.168 -11.956 1.00 18.32 285 ARG A CA 1
ATOM 2117 C C . ARG A 1 289 ? 6.321 -45.013 -11.345 1.00 18.90 285 ARG A C 1
ATOM 2118 O O . ARG A 1 289 ? 5.147 -44.714 -11.524 1.00 19.04 285 ARG A O 1
ATOM 2126 N N . GLU A 1 290 ? 6.703 -46.056 -10.607 1.00 20.44 286 GLU A N 1
ATOM 2127 C CA . GLU A 1 290 ? 5.732 -46.897 -9.894 1.00 22.57 286 GLU A CA 1
ATOM 2128 C C . GLU A 1 290 ? 5.000 -46.092 -8.828 1.00 23.13 286 GLU A C 1
ATOM 2129 O O . GLU A 1 290 ? 3.786 -46.213 -8.695 1.00 24.79 286 GLU A O 1
ATOM 2135 N N . ARG A 1 291 ? 5.737 -45.263 -8.090 1.00 23.24 287 ARG A N 1
ATOM 2136 C CA . ARG A 1 291 ? 5.168 -44.461 -7.006 1.00 23.99 287 ARG A CA 1
ATOM 2137 C C . ARG A 1 291 ? 4.069 -43.515 -7.499 1.00 24.65 287 ARG A C 1
ATOM 2138 O O . ARG A 1 291 ? 3.027 -43.375 -6.845 1.00 25.83 287 ARG A O 1
ATOM 2146 N N . VAL A 1 292 ? 4.287 -42.879 -8.646 1.00 23.48 288 VAL A N 1
ATOM 2147 C CA . VAL A 1 292 ? 3.260 -42.005 -9.211 1.00 23.38 288 VAL A CA 1
ATOM 2148 C C . VAL A 1 292 ? 2.225 -42.748 -10.046 1.00 24.50 288 VAL A C 1
ATOM 2149 O O . VAL A 1 292 ? 1.193 -42.169 -10.383 1.00 24.07 288 VAL A O 1
ATOM 2153 N N . ALA A 1 293 ? 2.480 -44.025 -10.352 1.00 26.30 289 ALA A N 1
ATOM 2154 C CA . ALA A 1 293 ? 1.517 -44.862 -11.105 1.00 27.35 289 ALA A CA 1
ATOM 2155 C C . ALA A 1 293 ? 0.964 -44.189 -12.366 1.00 28.08 289 ALA A C 1
ATOM 2156 O O . ALA A 1 293 ? -0.240 -44.231 -12.636 1.00 27.55 289 ALA A O 1
ATOM 2158 N N . GLY A 1 294 ? 1.847 -43.548 -13.129 1.00 28.42 290 GLY A N 1
ATOM 2159 C CA . GLY A 1 294 ? 1.452 -42.864 -14.368 1.00 29.06 290 GLY A CA 1
ATOM 2160 C C . GLY A 1 294 ? 0.589 -41.630 -14.232 1.00 28.63 290 GLY A C 1
ATOM 2161 O O . GLY A 1 294 ? 0.020 -41.169 -15.217 1.00 32.06 290 GLY A O 1
ATOM 2162 N N . ARG A 1 295 ? 0.465 -41.093 -13.018 1.00 26.54 291 ARG A N 1
ATOM 2163 C CA . ARG A 1 295 ? -0.352 -39.901 -12.780 1.00 25.44 291 ARG A CA 1
ATOM 2164 C C . ARG A 1 295 ? 0.307 -38.658 -13.404 1.00 22.52 291 ARG A C 1
ATOM 2165 O O . ARG A 1 295 ? -0.360 -37.729 -13.867 1.00 22.22 291 ARG A O 1
ATOM 2173 N N . VAL A 1 296 ? 1.635 -38.645 -13.384 1.00 18.94 292 VAL A N 1
ATOM 2174 C CA . VAL A 1 296 ? 2.419 -37.510 -13.888 1.00 16.60 292 VAL A CA 1
ATOM 2175 C C . VAL A 1 296 ? 3.610 -38.047 -14.661 1.00 14.92 292 VAL A C 1
ATOM 2176 O O . VAL A 1 296 ? 4.046 -39.178 -14.430 1.00 15.59 292 VAL A O 1
ATOM 2180 N N . ALA A 1 297 ? 4.112 -37.238 -15.584 1.00 13.73 293 ALA A N 1
ATOM 2181 C CA . ALA A 1 297 ? 5.417 -37.487 -16.223 1.00 12.84 293 ALA A CA 1
ATOM 2182 C C . ALA A 1 297 ? 6.544 -37.220 -15.225 1.00 12.46 293 ALA A C 1
ATOM 2183 O O . ALA A 1 297 ? 6.362 -36.446 -14.254 1.00 12.38 293 ALA A O 1
ATOM 2185 N N . LEU A 1 298 ? 7.713 -37.820 -15.475 1.00 12.03 294 LEU A N 1
ATOM 2186 C CA . LEU A 1 298 ? 8.890 -37.576 -14.643 1.00 11.70 294 LEU A CA 1
ATOM 2187 C C . LEU A 1 298 ? 9.999 -36.990 -15.503 1.00 11.53 294 LEU A C 1
ATOM 2188 O O . LEU A 1 298 ? 10.213 -37.440 -16.637 1.00 11.62 294 LEU A O 1
ATOM 2193 N N . GLN A 1 299 ? 10.690 -35.996 -14.965 1.00 11.18 295 GLN A N 1
ATOM 2194 C CA . GLN A 1 299 ? 11.824 -35.383 -15.661 1.00 11.07 295 GLN A CA 1
ATOM 2195 C C . GLN A 1 299 ? 13.106 -35.583 -14.846 1.00 11.11 295 GLN A C 1
ATOM 2196 O O . GLN A 1 299 ? 13.092 -35.400 -13.628 1.00 11.23 295 GLN A O 1
ATOM 2202 N N . GLY A 1 300 ? 14.210 -35.955 -15.512 1.00 11.01 296 GLY A N 1
ATOM 2203 C CA . GLY A 1 300 ? 15.494 -36.172 -14.814 1.00 11.38 296 GLY A CA 1
ATOM 2204 C C . GLY A 1 300 ? 16.144 -37.465 -15.292 1.00 11.57 296 GLY A C 1
ATOM 2205 O O . GLY A 1 300 ? 15.741 -37.978 -16.321 1.00 11.16 296 GLY A O 1
ATOM 2206 N N . ASN A 1 301 ? 17.166 -37.982 -14.596 1.00 11.93 297 ASN A N 1
ATOM 2207 C CA . ASN A 1 301 ? 17.639 -37.432 -13.341 1.00 12.48 297 ASN A CA 1
ATOM 2208 C C . ASN A 1 301 ? 19.125 -37.632 -13.187 1.00 12.15 297 ASN A C 1
ATOM 2209 O O . ASN A 1 301 ? 19.600 -37.914 -12.092 1.00 12.65 297 ASN A O 1
ATOM 2214 N N . LEU A 1 302 ? 19.855 -37.516 -14.291 1.00 11.75 298 LEU A N 1
ATOM 2215 C CA . LEU A 1 302 ? 21.292 -37.832 -14.281 1.00 11.79 298 LEU A CA 1
ATOM 2216 C C . LEU A 1 302 ? 22.109 -36.892 -13.378 1.00 12.08 298 LEU A C 1
ATOM 2217 O O . LEU A 1 302 ? 21.946 -35.680 -13.439 1.00 12.11 298 LEU A O 1
ATOM 2222 N N . ASP A 1 303 ? 23.060 -37.458 -12.622 1.00 12.41 299 ASP A N 1
ATOM 2223 C CA . ASP A 1 303 ? 24.006 -36.631 -11.854 1.00 13.23 299 ASP A CA 1
ATOM 2224 C C . ASP A 1 303 ? 24.894 -35.828 -12.834 1.00 12.91 299 ASP A C 1
ATOM 2225 O O . ASP A 1 303 ? 25.582 -36.423 -13.652 1.00 13.05 299 ASP A O 1
ATOM 2230 N N . PRO A 1 304 ? 24.897 -34.484 -12.754 1.00 13.19 300 PRO A N 1
ATOM 2231 C CA . PRO A 1 304 ? 25.687 -33.714 -13.717 1.00 13.20 300 PRO A CA 1
ATOM 2232 C C . PRO A 1 304 ? 27.178 -33.993 -13.607 1.00 13.26 300 PRO A C 1
ATOM 2233 O O . PRO A 1 304 ? 27.902 -33.765 -14.569 1.00 13.05 300 PRO A O 1
ATOM 2237 N N . THR A 1 305 ? 27.622 -34.496 -12.457 1.00 13.21 301 THR A N 1
ATOM 2238 C CA . THR A 1 305 ? 29.041 -34.813 -12.284 1.00 13.79 301 THR A CA 1
ATOM 2239 C C . THR A 1 305 ? 29.481 -35.957 -13.205 1.00 13.30 301 THR A C 1
ATOM 2240 O O . THR A 1 305 ? 30.654 -36.077 -13.554 1.00 13.14 301 THR A O 1
ATOM 2244 N N . ILE A 1 306 ? 28.528 -36.780 -13.613 1.00 12.95 302 ILE A N 1
ATOM 2245 C CA . ILE A 1 306 ? 28.824 -37.868 -14.579 1.00 12.86 302 ILE A CA 1
ATOM 2246 C C . ILE A 1 306 ? 29.422 -37.332 -15.894 1.00 12.86 302 ILE A C 1
ATOM 2247 O O . ILE A 1 306 ? 30.230 -38.011 -16.540 1.00 12.41 302 ILE A O 1
ATOM 2252 N N . LEU A 1 307 ? 29.104 -36.082 -16.225 1.00 13.19 303 LEU A N 1
ATOM 2253 C CA . LEU A 1 307 ? 29.579 -35.489 -17.482 1.00 13.22 303 LEU A CA 1
ATOM 2254 C C . LEU A 1 307 ? 31.049 -35.169 -17.451 1.00 13.38 303 LEU A C 1
ATOM 2255 O O . LEU A 1 307 ? 31.584 -34.715 -18.461 1.00 13.23 303 LEU A O 1
ATOM 2260 N N . PHE A 1 308 ? 31.704 -35.389 -16.305 1.00 13.65 304 PHE A N 1
ATOM 2261 C CA . PHE A 1 308 ? 33.170 -35.323 -16.241 1.00 14.25 304 PHE A CA 1
ATOM 2262 C C . PHE A 1 308 ? 33.873 -36.620 -16.547 1.00 14.31 304 PHE A C 1
ATOM 2263 O O . PHE A 1 308 ? 35.101 -36.628 -16.746 1.00 14.76 304 PHE A O 1
ATOM 2271 N N . ALA A 1 309 ? 33.104 -37.708 -16.568 1.00 14.10 305 ALA A N 1
ATOM 2272 C CA . ALA A 1 309 ? 33.670 -39.039 -16.790 1.00 13.79 305 ALA A CA 1
ATOM 2273 C C . ALA A 1 309 ? 33.888 -39.278 -18.296 1.00 13.34 305 ALA A C 1
ATOM 2274 O O . ALA A 1 309 ? 33.472 -38.460 -19.107 1.00 13.14 305 ALA A O 1
ATOM 2276 N N . PRO A 1 310 ? 34.574 -40.377 -18.659 1.00 13.16 306 PRO A N 1
ATOM 2277 C CA . PRO A 1 310 ? 34.791 -40.619 -20.084 1.00 12.85 306 PRO A CA 1
ATOM 2278 C C . PRO A 1 310 ? 33.491 -40.881 -20.863 1.00 12.35 306 PRO A C 1
ATOM 2279 O O . PRO A 1 310 ? 32.458 -41.268 -20.275 1.00 12.26 306 PRO A O 1
ATOM 2283 N N . PRO A 1 311 ? 33.528 -40.688 -22.193 1.00 12.14 307 PRO A N 1
ATOM 2284 C CA . PRO A 1 311 ? 32.299 -40.865 -22.966 1.00 11.86 307 PRO A CA 1
ATOM 2285 C C . PRO A 1 311 ? 31.597 -42.230 -22.763 1.00 11.72 307 PRO A C 1
ATOM 2286 O O . PRO A 1 311 ? 30.350 -42.272 -22.675 1.00 11.73 307 PRO A O 1
ATOM 2290 N N . GLU A 1 312 ? 32.354 -43.324 -22.737 1.00 11.94 308 GLU A N 1
ATOM 2291 C CA . GLU A 1 312 ? 31.759 -44.640 -22.503 1.00 12.15 308 GLU A CA 1
ATOM 2292 C C . GLU A 1 312 ? 30.998 -44.720 -21.168 1.00 12.27 308 GLU A C 1
ATOM 2293 O O . GLU A 1 312 ? 29.924 -45.329 -21.095 1.00 12.32 308 GLU A O 1
ATOM 2299 N N . ALA A 1 313 ? 31.538 -44.076 -20.144 1.00 12.07 309 ALA A N 1
ATOM 2300 C CA . ALA A 1 313 ? 30.884 -44.025 -18.833 1.00 12.25 309 ALA A CA 1
ATOM 2301 C C . ALA A 1 313 ? 29.633 -43.163 -18.904 1.00 11.97 309 ALA A C 1
ATOM 2302 O O . ALA A 1 313 ? 28.581 -43.514 -18.339 1.00 11.85 309 ALA A O 1
ATOM 2304 N N . ILE A 1 314 ? 29.747 -42.006 -19.551 1.00 11.82 310 ILE A N 1
ATOM 2305 C CA . ILE A 1 314 ? 28.563 -41.128 -19.707 1.00 11.69 310 ILE A CA 1
ATOM 2306 C C . ILE A 1 314 ? 27.417 -41.877 -20.394 1.00 11.69 310 ILE A C 1
ATOM 2307 O O . ILE A 1 314 ? 26.252 -41.884 -19.931 1.00 11.42 310 ILE A O 1
ATOM 2312 N N . ARG A 1 315 ? 27.746 -42.538 -21.495 1.00 11.85 311 ARG A N 1
ATOM 2313 C CA . ARG A 1 315 ? 26.712 -43.223 -22.267 1.00 11.91 311 ARG A CA 1
ATOM 2314 C C . ARG A 1 315 ? 26.121 -44.388 -21.477 1.00 12.16 311 ARG A C 1
ATOM 2315 O O . ARG A 1 315 ? 24.916 -44.585 -21.510 1.00 11.63 311 ARG A O 1
ATOM 2323 N N . ALA A 1 316 ? 26.960 -45.128 -20.740 1.00 12.31 312 ALA A N 1
ATOM 2324 C CA . ALA A 1 316 ? 26.459 -46.249 -19.918 1.00 12.80 312 ALA A CA 1
ATOM 2325 C C . ALA A 1 316 ? 25.499 -45.759 -18.830 1.00 12.74 312 ALA A C 1
ATOM 2326 O O . ALA A 1 316 ? 24.499 -46.402 -18.568 1.00 13.06 312 ALA A O 1
ATOM 2328 N N . GLU A 1 317 ? 25.812 -44.616 -18.215 1.00 13.10 313 GLU A N 1
ATOM 2329 C CA . GLU A 1 317 ? 24.951 -44.064 -17.179 1.00 13.53 313 GLU A CA 1
ATOM 2330 C C . GLU A 1 317 ? 23.646 -43.542 -17.750 1.00 13.09 313 GLU A C 1
ATOM 2331 O O . GLU A 1 317 ? 22.599 -43.696 -17.126 1.00 13.66 313 GLU A O 1
ATOM 2337 N N . ALA A 1 318 ? 23.708 -42.945 -18.941 1.00 12.58 314 ALA A N 1
ATOM 2338 C CA . ALA A 1 318 ? 22.489 -42.534 -19.634 1.00 12.39 314 ALA A CA 1
ATOM 2339 C C . ALA A 1 318 ? 21.582 -43.753 -19.929 1.00 12.52 314 ALA A C 1
ATOM 2340 O O . ALA A 1 318 ? 20.347 -43.666 -19.742 1.00 12.10 314 ALA A O 1
ATOM 2342 N N . ARG A 1 319 ? 22.187 -44.853 -20.390 1.00 12.66 315 ARG A N 1
ATOM 2343 C CA . ARG A 1 319 ? 21.443 -46.089 -20.631 1.00 13.00 315 ARG A CA 1
ATOM 2344 C C . ARG A 1 319 ? 20.790 -46.579 -19.340 1.00 13.04 315 ARG A C 1
ATOM 2345 O O . ARG A 1 319 ? 19.627 -46.967 -19.349 1.00 13.21 315 ARG A O 1
ATOM 2353 N N . ALA A 1 320 ? 21.517 -46.501 -18.222 1.00 13.00 316 ALA A N 1
ATOM 2354 C CA . ALA A 1 320 ? 20.999 -46.958 -16.926 1.00 13.20 316 ALA A CA 1
ATOM 2355 C C . ALA A 1 320 ? 19.798 -46.160 -16.445 1.00 13.19 316 ALA A C 1
ATOM 2356 O O . ALA A 1 320 ? 18.826 -46.721 -15.940 1.00 13.95 316 ALA A O 1
ATOM 2358 N N . VAL A 1 321 ? 19.833 -44.854 -16.637 1.00 12.68 317 VAL A N 1
ATOM 2359 C CA . VAL A 1 321 ? 18.661 -44.024 -16.316 1.00 12.91 317 VAL A CA 1
ATOM 2360 C C . VAL A 1 321 ? 17.446 -44.474 -17.143 1.00 12.57 317 VAL A C 1
ATOM 2361 O O . VAL A 1 321 ? 16.340 -44.677 -16.594 1.00 12.48 317 VAL A O 1
ATOM 2365 N N . LEU A 1 322 ? 17.648 -44.612 -18.461 1.00 12.25 318 LEU A N 1
ATOM 2366 C CA . LEU A 1 322 ? 16.554 -44.966 -19.355 1.00 12.32 318 LEU A CA 1
ATOM 2367 C C . LEU A 1 322 ? 16.025 -46.358 -19.022 1.00 12.98 318 LEU A C 1
ATOM 2368 O O . LEU A 1 322 ? 14.824 -46.576 -19.000 1.00 13.45 318 LEU A O 1
ATOM 2373 N N . ASP A 1 323 ? 16.936 -47.293 -18.783 1.00 13.38 319 ASP A N 1
ATOM 2374 C CA . ASP A 1 323 ? 16.532 -48.668 -18.463 1.00 14.44 319 ASP A CA 1
ATOM 2375 C C . ASP A 1 323 ? 15.746 -48.742 -17.162 1.00 14.20 319 ASP A C 1
ATOM 2376 O O . ASP A 1 323 ? 14.857 -49.586 -17.031 1.00 14.88 319 ASP A O 1
ATOM 2381 N N . SER A 1 324 ? 16.115 -47.904 -16.198 1.00 14.36 320 SER A N 1
ATOM 2382 C CA . SER A 1 324 ? 15.399 -47.797 -14.920 1.00 14.71 320 SER A CA 1
ATOM 2383 C C . SER A 1 324 ? 13.949 -47.399 -15.146 1.00 14.70 320 SER A C 1
ATOM 2384 O O . SER A 1 324 ? 13.031 -48.043 -14.585 1.00 14.79 320 SER A O 1
ATOM 2387 N N . TYR A 1 325 ? 13.722 -46.355 -15.964 1.00 14.20 321 TYR A N 1
ATOM 2388 C CA . TYR A 1 325 ? 12.346 -45.974 -16.302 1.00 14.24 321 TYR A CA 1
ATOM 2389 C C . TYR A 1 325 ? 11.590 -47.060 -17.073 1.00 14.70 321 TYR A C 1
ATOM 2390 O O . TYR A 1 325 ? 10.391 -47.299 -16.807 1.00 14.34 321 TYR A O 1
ATOM 2399 N N . GLY A 1 326 ? 12.262 -47.671 -18.049 1.00 15.19 322 GLY A N 1
ATOM 2400 C CA . GLY A 1 326 ? 11.696 -48.791 -18.810 1.00 16.18 322 GLY A CA 1
ATOM 2401 C C . GLY A 1 326 ? 10.876 -48.348 -20.001 1.00 17.24 322 GLY A C 1
ATOM 2402 O O . GLY A 1 326 ? 10.840 -47.161 -20.342 1.00 16.59 322 GLY A O 1
ATOM 2403 N N . ASN A 1 327 ? 10.225 -49.297 -20.658 1.00 17.90 323 ASN A N 1
ATOM 2404 C CA . ASN A 1 327 ? 9.488 -48.966 -21.862 1.00 18.87 323 ASN A CA 1
ATOM 2405 C C . ASN A 1 327 ? 8.061 -48.508 -21.524 1.00 18.68 323 ASN A C 1
ATOM 2406 O O . ASN A 1 327 ? 7.105 -49.283 -21.576 1.00 19.38 323 ASN A O 1
ATOM 2411 N N . HIS A 1 328 ? 7.942 -47.238 -21.146 1.00 17.59 324 HIS A N 1
ATOM 2412 C CA . HIS A 1 328 ? 6.675 -46.628 -20.754 1.00 17.50 324 HIS A CA 1
ATOM 2413 C C . HIS A 1 328 ? 6.720 -45.187 -21.202 1.00 17.16 324 HIS A C 1
ATOM 2414 O O . HIS A 1 328 ? 7.809 -44.598 -21.284 1.00 16.48 324 HIS A O 1
ATOM 2421 N N . PRO A 1 329 ? 5.559 -44.607 -21.520 1.00 17.08 325 PRO A N 1
ATOM 2422 C CA . PRO A 1 329 ? 5.531 -43.171 -21.811 1.00 16.55 325 PRO A CA 1
ATOM 2423 C C . PRO A 1 329 ? 5.788 -42.332 -20.558 1.00 15.94 325 PRO A C 1
ATOM 2424 O O . PRO A 1 329 ? 5.730 -42.823 -19.429 1.00 15.87 325 PRO A O 1
ATOM 2428 N N . GLY A 1 330 ? 6.040 -41.049 -20.773 1.00 14.77 326 GLY A N 1
ATOM 2429 C CA . GLY A 1 330 ? 6.063 -40.088 -19.671 1.00 14.02 326 GLY A CA 1
ATOM 2430 C C . GLY A 1 330 ? 7.388 -39.737 -19.026 1.00 13.26 326 GLY A C 1
ATOM 2431 O O . GLY A 1 330 ? 7.406 -39.192 -17.919 1.00 13.68 326 GLY A O 1
ATOM 2432 N N . HIS A 1 331 ? 8.492 -39.992 -19.706 1.00 12.62 327 HIS A N 1
ATOM 2433 C CA . HIS A 1 331 ? 9.828 -39.577 -19.208 1.00 12.05 327 HIS A CA 1
ATOM 2434 C C . HIS A 1 331 ? 10.433 -38.500 -20.087 1.00 11.69 327 HIS A C 1
ATOM 2435 O O . HIS A 1 331 ? 10.464 -38.667 -21.314 1.00 11.61 327 HIS A O 1
ATOM 2442 N N . VAL A 1 332 ? 10.885 -37.374 -19.482 1.00 11.01 328 VAL A N 1
ATOM 2443 C CA . VAL A 1 332 ? 11.783 -36.405 -20.159 1.00 10.91 328 VAL A CA 1
ATOM 2444 C C . VAL A 1 332 ? 13.146 -36.550 -19.505 1.00 10.68 328 VAL A C 1
ATOM 2445 O O . VAL A 1 332 ? 13.254 -36.377 -18.294 1.00 10.85 328 VAL A O 1
ATOM 2449 N N . PHE A 1 333 ? 14.176 -36.860 -20.295 1.00 10.61 329 PHE A N 1
ATOM 2450 C CA . PHE A 1 333 ? 15.514 -36.989 -19.751 1.00 10.76 329 PHE A CA 1
ATOM 2451 C C . PHE A 1 333 ? 16.041 -35.590 -19.411 1.00 10.85 329 PHE A C 1
ATOM 2452 O O . PHE A 1 333 ? 15.869 -34.656 -20.183 1.00 10.68 329 PHE A O 1
ATOM 2460 N N . ASN A 1 334 ? 16.700 -35.476 -18.258 1.00 10.99 330 ASN A N 1
ATOM 2461 C CA . ASN A 1 334 ? 17.381 -34.218 -17.886 1.00 11.37 330 ASN A CA 1
ATOM 2462 C C . ASN A 1 334 ? 18.389 -34.600 -16.803 1.00 11.75 330 ASN A C 1
ATOM 2463 O O . ASN A 1 334 ? 18.462 -35.774 -16.387 1.00 12.16 330 ASN A O 1
ATOM 2468 N N . LEU A 1 335 ? 19.194 -33.632 -16.394 1.00 12.27 331 LEU A N 1
ATOM 2469 C CA . LEU A 1 335 ? 20.056 -33.803 -15.214 1.00 12.98 331 LEU A CA 1
ATOM 2470 C C . LEU A 1 335 ? 19.237 -33.536 -13.956 1.00 13.82 331 LEU A C 1
ATOM 2471 O O . LEU A 1 335 ? 18.108 -33.000 -14.008 1.00 14.96 331 LEU A O 1
ATOM 2476 N N . GLY A 1 336 ? 19.830 -33.873 -12.811 1.00 14.76 332 GLY A N 1
ATOM 2477 C CA . GLY A 1 336 ? 19.226 -33.541 -11.518 1.00 15.26 332 GLY A CA 1
ATOM 2478 C C . GLY A 1 336 ? 19.607 -32.166 -11.013 1.00 16.10 332 GLY A C 1
ATOM 2479 O O . GLY A 1 336 ? 19.094 -31.715 -9.982 1.00 16.95 332 GLY A O 1
ATOM 2480 N N . HIS A 1 337 ? 20.518 -31.489 -11.731 1.00 16.27 333 HIS A N 1
ATOM 2481 C CA . HIS A 1 337 ? 20.905 -30.117 -11.438 1.00 16.55 333 HIS A CA 1
ATOM 2482 C C . HIS A 1 337 ? 21.508 -29.543 -12.702 1.00 17.05 333 HIS A C 1
ATOM 2483 O O . HIS A 1 337 ? 21.505 -30.205 -13.748 1.00 18.43 333 HIS A O 1
ATOM 2485 N N . GLY A 1 338 ? 22.040 -28.332 -12.647 1.00 16.48 334 GLY A N 1
ATOM 2486 C CA . GLY A 1 338 ? 22.548 -27.709 -13.886 1.00 16.00 334 GLY A CA 1
ATOM 2487 C C . GLY A 1 338 ? 23.895 -28.240 -14.377 1.00 15.30 334 GLY A C 1
ATOM 2488 O O . GLY A 1 338 ? 24.710 -28.748 -13.586 1.00 15.35 334 GLY A O 1
ATOM 2489 N N . ILE A 1 339 ? 24.140 -28.108 -15.685 1.00 14.35 335 ILE A N 1
ATOM 2490 C CA . ILE A 1 339 ? 25.454 -28.410 -16.250 1.00 14.60 335 ILE A CA 1
ATOM 2491 C C . ILE A 1 339 ? 26.538 -27.562 -15.580 1.00 15.49 335 ILE A C 1
ATOM 2492 O O . ILE A 1 339 ? 26.435 -26.327 -15.538 1.00 15.81 335 ILE A O 1
ATOM 2497 N N . SER A 1 340 ? 27.575 -28.223 -15.064 1.00 15.61 336 SER A N 1
ATOM 2498 C CA . SER A 1 340 ? 28.719 -27.516 -14.523 1.00 16.43 336 SER A CA 1
ATOM 2499 C C . SER A 1 340 ? 29.389 -26.659 -15.578 1.00 16.74 336 SER A C 1
ATOM 2500 O O . SER A 1 340 ? 29.518 -27.089 -16.723 1.00 15.68 336 SER A O 1
ATOM 2503 N N . GLN A 1 341 ? 29.836 -25.458 -15.165 1.00 17.33 337 GLN A N 1
ATOM 2504 C CA . GLN A 1 341 ? 30.634 -24.575 -16.022 1.00 18.72 337 GLN A CA 1
ATOM 2505 C C . GLN A 1 341 ? 31.925 -25.195 -16.542 1.00 18.42 337 GLN A C 1
ATOM 2506 O O . GLN A 1 341 ? 32.497 -24.709 -17.518 1.00 18.88 337 GLN A O 1
ATOM 2512 N N . PHE A 1 342 ? 32.368 -26.293 -15.931 1.00 18.49 338 PHE A N 1
ATOM 2513 C CA . PHE A 1 342 ? 33.625 -26.922 -16.340 1.00 19.07 338 PHE A CA 1
ATOM 2514 C C . PHE A 1 342 ? 33.427 -28.112 -17.296 1.00 17.84 338 PHE A C 1
ATOM 2515 O O . PHE A 1 342 ? 34.383 -28.767 -17.706 1.00 18.02 338 PHE A O 1
ATOM 2523 N N . THR A 1 343 ? 32.177 -28.353 -17.686 1.00 16.29 339 THR A N 1
ATOM 2524 C CA . THR A 1 343 ? 31.815 -29.526 -18.480 1.00 15.01 339 THR A CA 1
ATOM 2525 C C . THR A 1 343 ? 32.323 -29.373 -19.916 1.00 14.81 339 THR A C 1
ATOM 2526 O O . THR A 1 343 ? 32.113 -28.326 -20.526 1.00 14.62 339 THR A O 1
ATOM 2530 N N . PRO A 1 344 ? 32.988 -30.403 -20.464 1.00 14.54 340 PRO A N 1
ATOM 2531 C CA . PRO A 1 344 ? 33.384 -30.331 -21.889 1.00 14.40 340 PRO A CA 1
ATOM 2532 C C . PRO A 1 344 ? 32.101 -30.357 -22.740 1.00 14.34 340 PRO A C 1
ATOM 2533 O O . PRO A 1 344 ? 31.251 -31.231 -22.499 1.00 13.87 340 PRO A O 1
ATOM 2537 N N . PRO A 1 345 ? 31.951 -29.419 -23.717 1.00 14.06 341 PRO A N 1
ATOM 2538 C CA . PRO A 1 345 ? 30.694 -29.466 -24.500 1.00 13.67 341 PRO A CA 1
ATOM 2539 C C . PRO A 1 345 ? 30.490 -30.782 -25.255 1.00 13.37 341 PRO A C 1
ATOM 2540 O O . PRO A 1 345 ? 29.357 -31.198 -25.438 1.00 12.62 341 PRO A O 1
ATOM 2544 N N . GLU A 1 346 ? 31.579 -31.438 -25.646 1.00 13.24 342 GLU A N 1
ATOM 2545 C CA A GLU A 1 346 ? 31.432 -32.692 -26.375 0.50 13.29 342 GLU A CA 1
ATOM 2546 C CA B GLU A 1 346 ? 31.520 -32.712 -26.339 0.50 13.41 342 GLU A CA 1
ATOM 2547 C C . GLU A 1 346 ? 30.832 -33.791 -25.499 1.00 13.05 342 GLU A C 1
ATOM 2548 O O . GLU A 1 346 ? 30.190 -34.704 -26.017 1.00 12.86 342 GLU A O 1
ATOM 2559 N N . HIS A 1 347 ? 30.979 -33.682 -24.175 1.00 12.28 343 HIS A N 1
ATOM 2560 C CA . HIS A 1 347 ? 30.323 -34.663 -23.287 1.00 11.87 343 HIS A CA 1
ATOM 2561 C C . HIS A 1 347 ? 28.825 -34.463 -23.276 1.00 11.61 343 HIS A C 1
ATOM 2562 O O . HIS A 1 347 ? 28.060 -35.408 -23.155 1.00 11.40 343 HIS A O 1
ATOM 2569 N N . VAL A 1 348 ? 28.387 -33.217 -23.391 1.00 11.53 344 VAL A N 1
ATOM 2570 C CA . VAL A 1 348 ? 26.945 -32.968 -23.582 1.00 11.56 344 VAL A CA 1
ATOM 2571 C C . VAL A 1 348 ? 26.460 -33.561 -24.916 1.00 11.46 344 VAL A C 1
ATOM 2572 O O . VAL A 1 348 ? 25.395 -34.209 -24.965 1.00 11.08 344 VAL A O 1
ATOM 2576 N N . ALA A 1 349 ? 27.241 -33.382 -25.987 1.00 11.41 345 ALA A N 1
ATOM 2577 C CA . ALA A 1 349 ? 26.875 -33.967 -27.291 1.00 11.44 345 ALA A CA 1
ATOM 2578 C C . ALA A 1 349 ? 26.697 -35.480 -27.189 1.00 11.37 345 ALA A C 1
ATOM 2579 O O . ALA A 1 349 ? 25.737 -36.013 -27.735 1.00 11.37 345 ALA A O 1
ATOM 2581 N N . GLU A 1 350 ? 27.619 -36.145 -26.482 1.00 11.16 346 GLU A N 1
ATOM 2582 C CA . GLU A 1 350 ? 27.600 -37.604 -26.333 1.00 11.32 346 GLU A CA 1
ATOM 2583 C C . GLU A 1 350 ? 26.375 -38.062 -25.526 1.00 10.95 346 GLU A C 1
ATOM 2584 O O . GLU A 1 350 ? 25.763 -39.086 -25.844 1.00 10.94 346 GLU A O 1
ATOM 2590 N N . LEU A 1 351 ? 26.031 -37.302 -24.481 1.00 10.61 347 LEU A N 1
ATOM 2591 C CA . LEU A 1 351 ? 24.839 -37.601 -23.673 1.00 10.40 347 LEU A CA 1
ATOM 2592 C C . LEU A 1 351 ? 23.573 -37.539 -24.522 1.00 10.40 347 LEU A C 1
ATOM 2593 O O . LEU A 1 351 ? 22.750 -38.457 -24.503 1.00 10.05 347 LEU A O 1
ATOM 2598 N N . VAL A 1 352 ? 23.434 -36.436 -25.267 1.00 10.37 348 VAL A N 1
ATOM 2599 C CA . VAL A 1 352 ? 22.210 -36.236 -26.082 1.00 10.75 348 VAL A CA 1
ATOM 2600 C C . VAL A 1 352 ? 22.091 -37.360 -27.123 1.00 11.01 348 VAL A C 1
ATOM 2601 O O . VAL A 1 352 ? 21.027 -37.959 -27.308 1.00 11.42 348 VAL A O 1
ATOM 2605 N N . ASP A 1 353 ? 23.205 -37.656 -27.775 1.00 11.51 349 ASP A N 1
ATOM 2606 C CA . ASP A 1 353 ? 23.243 -38.724 -28.764 1.00 12.14 349 ASP A CA 1
ATOM 2607 C C . ASP A 1 353 ? 22.795 -40.082 -28.167 1.00 12.02 349 ASP A C 1
ATOM 2608 O O . ASP A 1 353 ? 21.977 -40.791 -28.770 1.00 12.34 349 ASP A O 1
ATOM 2613 N N . GLU A 1 354 ? 23.316 -40.442 -26.994 1.00 11.82 350 GLU A N 1
ATOM 2614 C CA . GLU A 1 354 ? 23.028 -41.766 -26.422 1.00 12.11 350 GLU A CA 1
ATOM 2615 C C . GLU A 1 354 ? 21.577 -41.849 -25.952 1.00 11.80 350 GLU A C 1
ATOM 2616 O O . GLU A 1 354 ? 20.913 -42.878 -26.103 1.00 11.71 350 GLU A O 1
ATOM 2622 N N . VAL A 1 355 ? 21.092 -40.763 -25.354 1.00 11.36 351 VAL A N 1
ATOM 2623 C CA . VAL A 1 355 ? 19.715 -40.764 -24.876 1.00 11.30 351 VAL A CA 1
ATOM 2624 C C . VAL A 1 355 ? 18.764 -40.998 -26.056 1.00 11.49 351 VAL A C 1
ATOM 2625 O O . VAL A 1 355 ? 17.831 -41.802 -25.960 1.00 11.70 351 VAL A O 1
ATOM 2629 N N . HIS A 1 356 ? 19.045 -40.328 -27.175 1.00 11.59 352 HIS A N 1
ATOM 2630 C CA . HIS A 1 356 ? 18.235 -40.475 -28.371 1.00 11.77 352 HIS A CA 1
ATOM 2631 C C . HIS A 1 356 ? 18.324 -41.882 -28.916 1.00 12.19 352 HIS A C 1
ATOM 2632 O O . HIS A 1 356 ? 17.290 -42.497 -29.156 1.00 11.97 352 HIS A O 1
ATOM 2639 N N . ARG A 1 357 ? 19.544 -42.391 -29.117 1.00 12.64 353 ARG A N 1
ATOM 2640 C CA . ARG A 1 357 ? 19.711 -43.704 -29.767 1.00 13.84 353 ARG A CA 1
ATOM 2641 C C . ARG A 1 357 ? 19.217 -44.854 -28.896 1.00 13.54 353 ARG A C 1
ATOM 2642 O O . ARG A 1 357 ? 18.514 -45.743 -29.369 1.00 13.65 353 ARG A O 1
ATOM 2650 N N . HIS A 1 358 ? 19.537 -44.818 -27.604 1.00 13.02 354 HIS A N 1
ATOM 2651 C CA . HIS A 1 358 ? 19.174 -45.937 -26.738 1.00 13.20 354 HIS A CA 1
ATOM 2652 C C . HIS A 1 358 ? 17.681 -45.939 -26.506 1.00 13.10 354 HIS A C 1
ATOM 2653 O O . HIS A 1 358 ? 17.077 -46.989 -26.504 1.00 13.23 354 HIS A O 1
ATOM 2660 N N . SER A 1 359 ? 17.080 -44.753 -26.333 1.00 12.93 355 SER A N 1
ATOM 2661 C CA . SER A 1 359 ? 15.625 -44.714 -26.064 1.00 13.36 355 SER A CA 1
ATOM 2662 C C . SER A 1 359 ? 14.815 -45.125 -27.304 1.00 14.53 355 SER A C 1
ATOM 2663 O O . SER A 1 359 ? 13.713 -45.677 -27.178 1.00 14.81 355 SER A O 1
ATOM 2666 N N . ARG A 1 360 ? 15.349 -44.844 -28.486 1.00 15.23 356 ARG A N 1
ATOM 2667 C CA . ARG A 1 360 ? 14.695 -45.280 -29.716 1.00 17.18 356 ARG A CA 1
ATOM 2668 C C . ARG A 1 360 ? 14.728 -46.829 -29.753 1.00 18.18 356 ARG A C 1
ATOM 2669 O O . ARG A 1 360 ? 13.718 -47.496 -30.115 1.00 19.46 356 ARG A O 1
ATOM 2677 N N . ALA A 1 361 ? 15.858 -47.402 -29.337 1.00 18.17 357 ALA A N 1
ATOM 2678 C CA . ALA A 1 361 ? 16.005 -48.875 -29.283 1.00 19.59 357 ALA A CA 1
ATOM 2679 C C . ALA A 1 361 ? 15.009 -49.509 -28.293 1.00 21.01 357 ALA A C 1
ATOM 2680 O O . ALA A 1 361 ? 14.371 -50.539 -28.596 1.00 23.08 357 ALA A O 1
ATOM 2682 N N . ILE A 1 362 ? 14.833 -48.881 -27.143 1.00 21.01 358 ILE A N 1
ATOM 2683 C CA . ILE A 1 362 ? 13.808 -49.280 -26.170 1.00 23.97 358 ILE A CA 1
ATOM 2684 C C . ILE A 1 362 ? 12.382 -49.138 -26.730 1.00 26.55 358 ILE A C 1
ATOM 2685 O O . ILE A 1 362 ? 11.576 -50.079 -26.618 1.00 30.98 358 ILE A O 1
ATOM 2690 N N . ARG A 1 363 ? 12.083 -47.977 -27.327 1.00 23.94 359 ARG A N 1
ATOM 2691 C CA . ARG A 1 363 ? 10.698 -47.516 -27.608 1.00 26.06 359 ARG A CA 1
ATOM 2692 C C . ARG A 1 363 ? 10.138 -47.840 -28.984 1.00 29.54 359 ARG A C 1
ATOM 2693 O O . ARG A 1 363 ? 8.920 -47.667 -29.189 1.00 32.48 359 ARG A O 1
#

CATH classification: 3.20.20.210

Foldseek 3Di:
DDLAFAAPFEQVVCLQQQHDDLAFAADEFPLLHLLDPVSVVLCVVLPHLQSQQQALVSQLVSQCVSVVVAVHQETERDHDQQLFVVLLVQCWDPLIFGPHAQADPVSLVSGAQGPCCVRVVSRLSNLLVNQVVQADPVGHGHHAYEYEHEFLLQNNLCRNVRHDDDQSPRSVVCCVVPVVSLVSSSVRSLVNRLVNQQSSVQSGHQEYEYEHANLLSDDVVCSCVRTLVSVLSSLVRHDQDDSHGGHAYEYEYQNCQVCLCVNLPSNGQEYEYEDVHQQLVSCVVSVNSHAYEDYAALVQLVDDLVSLLVVLLVNLVSNAQGGRYHYYYNHHHDSNGNVVSVNSNSVSSGVNRSVRD

Sequence (357 aa):
GSMAQTLINDTFLRALLREPTDYTPIWLMRQAGRYLPEYNATRARAGSFLGLAKHPDYATEVTLQPLLERFPLDAAILFSDDILTIPDAMGLGLDFGPKFAHPVRTEADVAKLAVPDIGATLGYVTDAVREIRRALTDGEGRQRVPLIGFSGSPWTLACYMVEGGGSDDFRTVKSMAYARPDLMHRILDVNAQAVAAYLNAQIEAGAQAVMIFDTWGGALADGAYQRFSLDYIRRVVAQLKREHDGARVPAIAFTKGGGLWLEDLAATGVDAVGLDWTVNLGRARERVAGRVALQGNLDPTILFAPPEAIRAEARAVLDSYGNHPGHVFNLGHGISQFTPPEEHVAELVDEVHRHSRAIR

Radius of gyration: 19.39 Å; Cα contacts (8 Å, |Δi|>4): 720; chains: 1; bounding box: 41×46×59 Å

Organism: Burkholderia thailandensis (strain ATCC 700388 / DSM 13276 / CCUG 48851 / CIP 106301 / E264) (NCBI:txid271848)